Protein AF-A0AB37QMT3-F1 (afdb_monomer)

Secondary structure (DSSP, 8-state):
--SHHHHHHHHHHHHHHHHHHHHHHHHHHHHHSHHHHHHHHHHHHHHHHHHHHTSS---------------------SHHHHHHHHHHHHHHHHHHHHHHHHHHHHHHHHHHHHH-EEEEEEEE-S-------HHHHS-TTS-SEEEEEEEE-HHHHSSSS--HHHHHHHHTTHHHHHHHHHHSS-GGGEEEEEEEES-HHHHHHHHHHH-SSS-EEEEEEETTTTEEEE-BSPP-----EEESGGGPPTT--EEEEEESSSPPPHHHHHHHSTT--EEEEE-SS--TT---BHHHHHHHHHHHHHHHHHHHHTT--EEEEEEE--HHHHHHHHHH--TTTS-EEEEEPPP-----

Nearest PDB structures (foldseek):
  8fm1-assembly6_L  TM=7.474E-01  e=2.447E-10  Pseudomonas syringae
  8fm1-assembly4_H  TM=7.333E-01  e=1.203E-09  Pseudomonas syringae
  8fm1-assembly3_F  TM=7.121E-01  e=1.524E-09  Pseudomonas syringae
  8fm1-assembly2_C  TM=6.463E-01  e=9.504E-10  Pseudomonas syringae
  8fmh-assembly2_E  TM=6.571E-01  e=7.950E-09  Pseudomonas syringae

Structure (mmCIF, N/CA/C/O backbone):
data_AF-A0AB37QMT3-F1
#
_entry.id   AF-A0AB37QMT3-F1
#
loop_
_atom_site.group_PDB
_atom_site.id
_atom_site.type_symbol
_atom_site.label_atom_id
_atom_site.label_alt_id
_atom_site.label_comp_id
_atom_site.label_asym_id
_atom_site.label_entity_id
_atom_site.label_seq_id
_atom_site.pdbx_PDB_ins_code
_atom_site.Cartn_x
_atom_site.Cartn_y
_atom_site.Cartn_z
_atom_site.occupancy
_atom_site.B_iso_or_equiv
_atom_site.auth_seq_id
_atom_site.auth_comp_id
_atom_site.auth_asym_id
_atom_site.auth_atom_id
_atom_site.pdbx_PDB_model_num
ATOM 1 N N . MET A 1 1 ? 44.342 -55.484 -3.667 1.00 47.78 1 MET A N 1
ATOM 2 C CA . MET A 1 1 ? 43.941 -54.107 -3.283 1.00 47.78 1 MET A CA 1
ATOM 3 C C . MET A 1 1 ? 44.308 -53.122 -4.404 1.00 47.78 1 MET A C 1
ATOM 5 O O . MET A 1 1 ? 45.325 -52.464 -4.307 1.00 47.78 1 MET A O 1
ATOM 9 N N . LEU A 1 2 ? 43.551 -53.046 -5.511 1.00 51.34 2 LEU A N 1
ATOM 10 C CA . LEU A 1 2 ? 43.800 -52.056 -6.589 1.00 51.34 2 LEU A CA 1
ATOM 11 C C . LEU A 1 2 ? 42.619 -51.691 -7.540 1.00 51.34 2 LEU A C 1
ATOM 13 O O . LEU A 1 2 ? 42.836 -50.811 -8.371 1.00 51.34 2 LEU A O 1
ATOM 17 N N . PRO A 1 3 ? 41.367 -52.210 -7.450 1.00 52.22 3 PRO A N 1
ATOM 18 C CA . PRO A 1 3 ? 40.334 -51.826 -8.429 1.00 52.22 3 PRO A CA 1
ATOM 19 C C . PRO A 1 3 ? 39.523 -50.569 -8.041 1.00 52.22 3 PRO A C 1
ATOM 21 O O . PRO A 1 3 ? 39.032 -49.852 -8.911 1.00 52.22 3 PRO A O 1
ATOM 24 N N . LEU A 1 4 ? 39.435 -50.225 -6.750 1.00 51.31 4 LEU A N 1
ATOM 25 C CA . LEU A 1 4 ? 38.567 -49.139 -6.251 1.00 51.31 4 LEU A CA 1
ATOM 26 C C . LEU A 1 4 ? 39.039 -47.721 -6.634 1.00 51.31 4 LEU A C 1
ATOM 28 O O . LEU A 1 4 ? 38.228 -46.804 -6.775 1.00 51.31 4 LEU A O 1
ATOM 32 N N . LYS A 1 5 ? 40.345 -47.520 -6.861 1.00 50.19 5 LYS A N 1
ATOM 33 C CA . LYS A 1 5 ? 40.913 -46.194 -7.183 1.00 50.19 5 LYS A CA 1
ATOM 34 C C . LYS A 1 5 ? 40.604 -45.749 -8.623 1.00 50.19 5 LYS A C 1
ATOM 36 O O . LYS A 1 5 ? 40.497 -44.551 -8.883 1.00 50.19 5 LYS A O 1
ATOM 41 N N . ARG A 1 6 ? 40.423 -46.698 -9.551 1.00 52.88 6 ARG A N 1
ATOM 42 C CA . ARG A 1 6 ? 40.175 -46.427 -10.981 1.00 52.88 6 ARG A CA 1
ATOM 43 C C . ARG A 1 6 ? 38.708 -46.066 -11.245 1.00 52.88 6 ARG A C 1
ATOM 45 O O . ARG A 1 6 ? 38.436 -45.113 -11.971 1.00 52.88 6 ARG A O 1
ATOM 52 N N . GLN A 1 7 ? 37.778 -46.736 -10.561 1.00 54.62 7 GLN A N 1
ATOM 53 C CA . GLN A 1 7 ? 36.340 -46.448 -10.647 1.00 54.62 7 GLN A CA 1
ATOM 54 C C . GLN A 1 7 ? 35.994 -45.048 -10.110 1.00 54.62 7 GLN A C 1
ATOM 56 O O . GLN A 1 7 ? 35.249 -44.306 -10.752 1.00 54.62 7 GLN A O 1
ATOM 61 N N . ARG A 1 8 ? 36.610 -44.629 -8.994 1.00 54.06 8 ARG A N 1
ATOM 62 C CA . ARG A 1 8 ? 36.386 -43.300 -8.396 1.00 54.06 8 ARG A CA 1
ATOM 63 C C . ARG A 1 8 ? 36.878 -42.152 -9.290 1.00 54.06 8 ARG A C 1
ATOM 65 O O . ARG A 1 8 ? 36.202 -41.134 -9.381 1.00 54.06 8 ARG A O 1
ATOM 72 N N . ARG A 1 9 ? 37.998 -42.330 -10.008 1.00 55.78 9 ARG A N 1
ATOM 73 C CA . ARG A 1 9 ? 38.503 -41.340 -10.984 1.00 55.78 9 ARG A CA 1
ATOM 74 C C . ARG A 1 9 ? 37.580 -41.174 -12.197 1.00 55.78 9 ARG A C 1
ATOM 76 O O . ARG A 1 9 ? 37.380 -40.048 -12.637 1.00 55.78 9 ARG A O 1
ATOM 83 N N . SER A 1 10 ? 36.984 -42.259 -12.699 1.00 57.72 10 SER A N 1
ATOM 84 C CA . SER A 1 10 ? 36.068 -42.191 -13.852 1.00 57.72 10 SER A CA 1
ATOM 85 C C . SER A 1 10 ? 34.784 -41.401 -13.555 1.00 57.72 10 SER A C 1
ATOM 87 O O . SER A 1 10 ? 34.357 -40.593 -14.375 1.00 57.72 10 SER A O 1
ATOM 89 N N . ARG A 1 11 ? 34.227 -41.548 -12.342 1.00 61.88 11 ARG A N 1
ATOM 90 C CA . ARG A 1 11 ? 33.043 -40.799 -11.889 1.00 61.88 11 ARG A CA 1
ATOM 91 C C . ARG A 1 11 ? 33.320 -39.304 -11.747 1.00 61.88 11 ARG A C 1
ATOM 93 O O . ARG A 1 11 ? 32.528 -38.493 -12.212 1.00 61.88 11 ARG A O 1
ATOM 100 N N . VAL A 1 12 ? 34.462 -38.942 -11.159 1.00 67.56 12 VAL A N 1
ATOM 101 C CA . VAL A 1 12 ? 34.865 -37.534 -11.004 1.00 67.56 12 VAL A CA 1
ATOM 102 C C . VAL A 1 12 ? 35.044 -36.866 -12.370 1.00 67.56 12 VAL A C 1
ATOM 104 O O . VAL A 1 12 ? 34.550 -35.765 -12.577 1.00 67.56 12 VAL A O 1
ATOM 107 N N . MET A 1 13 ? 35.659 -37.557 -13.334 1.00 59.31 13 MET A N 1
ATOM 108 C CA . MET A 1 13 ? 35.830 -37.027 -14.689 1.00 59.31 13 MET A CA 1
ATOM 109 C C . MET A 1 13 ? 34.491 -36.840 -15.424 1.00 59.31 13 MET A C 1
ATOM 111 O O . MET A 1 13 ? 34.312 -35.839 -16.111 1.00 59.31 13 MET A O 1
ATOM 115 N N . SER A 1 14 ? 33.522 -37.746 -15.233 1.00 68.94 14 SER A N 1
ATOM 116 C CA . SER A 1 14 ? 32.182 -37.597 -15.823 1.00 68.94 14 SER A CA 1
ATOM 117 C C . SER A 1 14 ? 31.374 -36.440 -15.229 1.00 68.94 14 SER A C 1
ATOM 119 O O . SER A 1 14 ? 30.628 -35.787 -15.952 1.00 68.94 14 SER A O 1
ATOM 121 N N . GLU A 1 15 ? 31.537 -36.151 -13.935 1.00 69.94 15 GLU A N 1
ATOM 122 C CA . GLU A 1 15 ? 30.848 -35.034 -13.276 1.00 69.94 15 GLU A CA 1
ATOM 123 C C . GLU A 1 15 ? 31.457 -33.682 -13.671 1.00 69.94 15 GLU A C 1
ATOM 125 O O . GLU A 1 15 ? 30.724 -32.736 -13.952 1.00 69.94 15 GLU A O 1
ATOM 130 N N . ILE A 1 16 ? 32.785 -33.611 -13.823 1.00 71.00 16 ILE A N 1
ATOM 131 C CA . ILE A 1 16 ? 33.469 -32.423 -14.359 1.00 71.00 16 ILE A CA 1
ATOM 132 C C . ILE A 1 16 ? 33.016 -32.139 -15.797 1.00 71.00 16 ILE A C 1
ATOM 134 O O . ILE A 1 16 ? 32.759 -30.989 -16.145 1.00 71.00 16 ILE A O 1
ATOM 138 N N . LEU A 1 17 ? 32.861 -33.176 -16.626 1.00 67.50 17 LEU A N 1
ATOM 139 C CA . LEU A 1 17 ? 32.424 -33.020 -18.013 1.00 67.50 17 LEU A CA 1
ATOM 140 C C . LEU A 1 17 ? 30.964 -32.545 -18.114 1.00 67.50 17 LEU A C 1
ATOM 142 O O . LEU A 1 17 ? 30.660 -31.674 -18.926 1.00 67.50 17 LEU A O 1
ATOM 146 N N . LYS A 1 18 ? 30.061 -33.066 -17.270 1.00 67.00 18 LYS A N 1
ATOM 147 C CA . LYS A 1 18 ? 28.667 -32.589 -17.185 1.00 67.00 18 LYS A CA 1
ATOM 148 C C . LYS A 1 18 ? 28.588 -31.144 -16.702 1.00 67.00 18 LYS A C 1
ATOM 150 O O . LYS A 1 18 ? 27.812 -30.366 -17.245 1.00 67.00 18 LYS A O 1
ATOM 155 N N . TRP A 1 19 ? 29.404 -30.778 -15.716 1.00 76.81 19 TRP A N 1
ATOM 156 C CA . TRP A 1 19 ? 29.482 -29.408 -15.216 1.00 76.81 19 TRP A CA 1
ATOM 157 C C . TRP A 1 19 ? 30.014 -28.442 -16.286 1.00 76.81 19 TRP A C 1
ATOM 159 O O . TRP A 1 19 ? 29.423 -27.386 -16.507 1.00 76.81 19 TRP A O 1
ATOM 169 N N . ALA A 1 20 ? 31.056 -28.838 -17.025 1.00 63.38 20 ALA A N 1
ATOM 170 C CA . ALA A 1 20 ? 31.599 -28.069 -18.145 1.00 63.38 20 ALA A CA 1
ATOM 171 C C . ALA A 1 20 ? 30.592 -27.924 -19.301 1.00 63.38 20 ALA A C 1
ATOM 173 O O . ALA A 1 20 ? 30.431 -26.831 -19.842 1.00 63.38 20 ALA A O 1
ATOM 174 N N . MET A 1 21 ? 29.857 -28.990 -19.643 1.00 59.47 21 MET A N 1
ATOM 175 C CA . MET A 1 21 ? 28.755 -28.925 -20.612 1.00 59.47 21 MET A CA 1
ATOM 176 C C . MET A 1 21 ? 27.605 -28.032 -20.122 1.00 59.47 21 MET A C 1
ATOM 178 O O . MET A 1 21 ? 27.043 -27.275 -20.912 1.00 59.47 21 MET A O 1
ATOM 182 N N . GLY A 1 22 ? 27.290 -28.055 -18.823 1.00 60.62 22 GLY A N 1
ATOM 183 C CA . GLY A 1 22 ? 26.312 -27.162 -18.199 1.00 60.62 22 GLY A CA 1
ATOM 184 C C . GLY A 1 22 ? 26.716 -25.692 -18.316 1.00 60.62 22 GLY A C 1
ATOM 185 O O . GLY A 1 22 ? 25.922 -24.870 -18.771 1.00 60.62 22 GLY A O 1
ATOM 186 N N . LEU A 1 23 ? 27.976 -25.370 -18.018 1.00 59.97 23 LEU A N 1
ATOM 187 C CA . LEU A 1 23 ? 28.551 -24.039 -18.231 1.00 59.97 23 LEU A CA 1
ATOM 188 C C . LEU A 1 23 ? 28.524 -23.619 -19.702 1.00 59.97 23 LEU A C 1
ATOM 190 O O . LEU A 1 23 ? 28.124 -22.498 -20.005 1.00 59.97 23 LEU A O 1
ATOM 194 N N . GLY A 1 24 ? 28.872 -24.528 -20.616 1.00 63.31 24 GLY A N 1
ATOM 195 C CA . GLY A 1 24 ? 28.773 -24.298 -22.056 1.00 63.31 24 GLY A CA 1
ATOM 196 C C . GLY A 1 24 ? 27.344 -23.972 -22.493 1.00 63.31 24 GLY A C 1
ATOM 197 O O . GLY A 1 24 ? 27.128 -22.998 -23.205 1.00 63.31 24 GLY A O 1
ATOM 198 N N . SER A 1 25 ? 26.350 -24.716 -22.001 1.00 58.34 25 SER A N 1
ATOM 199 C CA . SER A 1 25 ? 24.934 -24.475 -22.306 1.00 58.34 25 SER A CA 1
ATOM 200 C C . SER A 1 25 ? 24.403 -23.161 -21.721 1.00 58.34 25 SER A C 1
ATOM 202 O O . SER A 1 25 ? 23.585 -22.498 -22.354 1.00 58.34 25 SER A O 1
ATOM 204 N N . LEU A 1 26 ? 24.908 -22.734 -20.559 1.00 56.91 26 LEU A N 1
ATOM 205 C CA . LEU A 1 26 ? 24.585 -21.438 -19.959 1.00 56.91 26 LEU A CA 1
ATOM 206 C C . LEU A 1 26 ? 25.232 -20.282 -20.727 1.00 56.91 26 LEU A C 1
ATOM 208 O O . LEU A 1 26 ? 24.590 -19.252 -20.916 1.00 56.91 26 LEU A O 1
ATOM 212 N N . LEU A 1 27 ? 26.464 -20.457 -21.215 1.00 56.16 27 LEU A N 1
ATOM 213 C CA . LEU A 1 27 ? 27.156 -19.483 -22.062 1.00 56.16 27 LEU A CA 1
ATOM 214 C C . LEU A 1 27 ? 26.486 -19.355 -23.431 1.00 56.16 27 LEU A C 1
ATOM 216 O O . LEU A 1 27 ? 26.223 -18.240 -23.877 1.00 56.16 27 LEU A O 1
ATOM 220 N N . VAL A 1 28 ? 26.131 -20.479 -24.060 1.00 58.44 28 VAL A N 1
ATOM 221 C CA . VAL A 1 28 ? 25.346 -20.501 -25.301 1.00 58.44 28 VAL A CA 1
ATOM 222 C C . VAL A 1 28 ? 23.976 -19.873 -25.059 1.00 58.44 28 VAL A C 1
ATOM 224 O O . VAL A 1 28 ? 23.572 -18.988 -25.801 1.00 58.44 28 VAL A O 1
ATOM 227 N N . GLY A 1 29 ? 23.287 -20.234 -23.976 1.00 56.97 29 GLY A N 1
ATOM 228 C CA . GLY A 1 29 ? 22.009 -19.630 -23.599 1.00 56.97 29 GLY A CA 1
ATOM 229 C C . GLY A 1 29 ? 22.108 -18.123 -23.332 1.00 56.97 29 GLY A C 1
ATOM 230 O O . GLY A 1 29 ? 21.196 -17.373 -23.674 1.00 56.97 29 GLY A O 1
ATOM 231 N N . TYR A 1 30 ? 23.223 -17.653 -22.772 1.00 55.41 30 TYR A N 1
ATOM 232 C CA . TYR A 1 30 ? 23.507 -16.233 -22.563 1.00 55.41 30 TYR A CA 1
ATOM 233 C C . TYR A 1 30 ? 23.771 -15.488 -23.881 1.00 55.41 30 TYR A C 1
ATOM 235 O O . TYR A 1 30 ? 23.268 -14.377 -24.064 1.00 55.41 30 TYR A O 1
ATOM 243 N N . TRP A 1 31 ? 24.501 -16.105 -24.812 1.00 51.12 31 TRP A N 1
ATOM 244 C CA . TRP A 1 31 ? 24.748 -15.574 -26.158 1.00 51.12 31 TRP A CA 1
ATOM 245 C C . TRP A 1 31 ? 23.490 -15.582 -27.041 1.00 51.12 31 TRP A C 1
ATOM 247 O O . TRP A 1 31 ? 23.284 -14.662 -27.827 1.00 51.12 31 TRP A O 1
ATOM 257 N N . VAL A 1 32 ? 22.609 -16.570 -26.865 1.00 49.47 32 VAL A N 1
ATOM 258 C CA . VAL A 1 32 ? 21.376 -16.764 -27.653 1.00 49.47 32 VAL A CA 1
ATOM 259 C C . VAL A 1 32 ? 20.163 -16.021 -27.059 1.00 49.47 32 VAL A C 1
ATOM 261 O O . VAL A 1 32 ? 19.101 -15.959 -27.680 1.00 49.47 32 VAL A O 1
ATOM 264 N N . ARG A 1 33 ? 20.280 -15.382 -25.882 1.00 55.56 33 ARG A N 1
ATOM 265 C CA . ARG A 1 33 ? 19.220 -14.494 -25.357 1.00 55.56 33 ARG A CA 1
ATOM 266 C C . ARG A 1 33 ? 18.881 -13.409 -26.385 1.00 55.56 33 ARG A C 1
ATOM 268 O O . ARG A 1 33 ? 19.784 -12.819 -26.967 1.00 55.56 33 ARG A O 1
ATOM 275 N N . LYS A 1 34 ? 17.586 -13.079 -26.531 1.00 55.44 34 LYS A N 1
ATOM 276 C CA . LYS A 1 34 ? 17.057 -12.100 -27.511 1.00 55.44 34 LYS A CA 1
ATOM 277 C C . LYS A 1 34 ? 17.909 -10.826 -27.653 1.00 55.44 34 LYS A C 1
ATOM 279 O O . LYS A 1 34 ? 18.157 -10.399 -28.767 1.00 55.44 34 LYS A O 1
ATOM 284 N N . ARG A 1 35 ? 18.419 -10.273 -26.543 1.00 56.81 35 ARG A N 1
ATOM 285 C CA . ARG A 1 35 ? 19.251 -9.050 -26.525 1.00 56.81 35 ARG A CA 1
ATOM 286 C C . ARG A 1 35 ? 20.671 -9.204 -27.077 1.00 56.81 35 ARG A C 1
ATOM 288 O O . ARG A 1 35 ? 21.271 -8.204 -27.449 1.00 56.81 35 ARG A O 1
ATOM 295 N N . ASN A 1 36 ? 21.203 -10.421 -27.111 1.00 66.88 36 ASN A N 1
ATOM 296 C CA . ASN A 1 36 ? 22.580 -10.704 -27.506 1.00 66.88 36 ASN A CA 1
ATOM 297 C C . ASN A 1 36 ? 22.667 -11.421 -28.857 1.00 66.88 36 ASN A C 1
ATOM 299 O O . ASN A 1 36 ? 23.752 -11.487 -29.415 1.00 66.88 36 ASN A O 1
ATOM 303 N N . LEU A 1 37 ? 21.549 -11.898 -29.417 1.00 73.69 37 LEU A N 1
ATOM 304 C CA . LEU A 1 37 ? 21.533 -12.641 -30.679 1.00 73.69 37 LEU A CA 1
ATOM 305 C C . LEU A 1 37 ? 22.057 -11.808 -31.860 1.00 73.69 37 LEU A C 1
ATOM 307 O O . LEU A 1 37 ? 22.871 -12.295 -32.638 1.00 73.69 37 LEU A O 1
ATOM 311 N N . GLY A 1 38 ? 21.634 -10.545 -31.982 1.00 78.81 38 GLY A N 1
ATOM 312 C CA . GLY A 1 38 ? 22.127 -9.657 -33.041 1.00 78.81 38 GLY A CA 1
ATOM 313 C C . GLY A 1 38 ? 23.629 -9.380 -32.915 1.00 78.81 38 GLY A C 1
ATOM 314 O O . GLY A 1 38 ? 24.366 -9.515 -33.889 1.00 78.81 38 GLY A O 1
ATOM 315 N N . LEU A 1 39 ? 24.102 -9.101 -31.694 1.00 79.94 39 LEU A N 1
ATOM 316 C CA . LEU A 1 39 ? 25.529 -8.922 -31.397 1.00 79.94 39 LEU A CA 1
ATOM 317 C C . LEU A 1 39 ? 26.332 -10.205 -31.631 1.00 79.94 39 LEU A C 1
ATOM 319 O O . LEU A 1 39 ? 27.452 -10.139 -32.126 1.00 79.94 39 LEU A O 1
ATOM 323 N N . ALA A 1 40 ? 25.753 -11.364 -31.322 1.00 75.88 40 ALA A N 1
ATOM 324 C CA . ALA A 1 40 ? 26.362 -12.662 -31.548 1.00 75.88 40 ALA A CA 1
ATOM 325 C C . ALA A 1 40 ? 26.574 -12.924 -33.040 1.00 75.88 40 ALA A C 1
ATOM 327 O O . ALA A 1 40 ? 27.683 -13.246 -33.457 1.00 75.88 40 ALA A O 1
ATOM 328 N N . ILE A 1 41 ? 25.531 -12.705 -33.847 1.00 79.81 41 ILE A N 1
ATOM 329 C CA . ILE A 1 41 ? 25.595 -12.828 -35.305 1.00 79.81 41 ILE A CA 1
ATOM 330 C C . ILE A 1 41 ? 26.641 -11.862 -35.871 1.00 79.81 41 ILE A C 1
ATOM 332 O O . ILE A 1 41 ? 27.461 -12.277 -36.689 1.00 79.81 41 ILE A O 1
ATOM 336 N N . MET A 1 42 ? 26.663 -10.603 -35.416 1.00 80.81 42 MET A N 1
ATOM 337 C CA . MET A 1 42 ? 27.673 -9.626 -35.840 1.00 80.81 42 MET A CA 1
ATOM 338 C C . MET A 1 42 ? 29.090 -10.063 -35.468 1.00 80.81 42 MET A C 1
ATOM 340 O O . MET A 1 42 ? 29.974 -9.997 -36.312 1.00 80.81 42 MET A O 1
ATOM 344 N N . ALA A 1 43 ? 29.312 -10.534 -34.239 1.00 78.25 43 ALA A N 1
ATOM 345 C CA . ALA A 1 43 ? 30.625 -10.965 -33.767 1.00 78.25 43 ALA A CA 1
ATOM 346 C C . ALA A 1 43 ? 31.135 -12.194 -34.534 1.00 78.25 43 ALA A C 1
ATOM 348 O O . ALA A 1 43 ? 32.284 -12.208 -34.972 1.00 78.25 43 ALA A O 1
ATOM 349 N N . THR A 1 44 ? 30.282 -13.197 -34.766 1.00 76.00 44 THR A N 1
ATOM 350 C CA . THR A 1 44 ? 30.631 -14.371 -35.581 1.00 76.00 44 THR A CA 1
ATOM 351 C C . THR A 1 44 ? 30.921 -13.973 -37.026 1.00 76.00 44 THR A C 1
ATOM 353 O O . THR A 1 44 ? 31.907 -14.419 -37.603 1.00 76.00 44 THR A O 1
ATOM 356 N N . SER A 1 45 ? 30.109 -13.083 -37.593 1.00 78.19 45 SER A N 1
ATOM 357 C CA . SER A 1 45 ? 30.278 -12.591 -38.962 1.00 78.19 45 SER A CA 1
ATOM 358 C C . SER A 1 45 ? 31.554 -11.765 -39.134 1.00 78.19 45 SER A C 1
ATOM 360 O O . SER A 1 45 ? 32.286 -11.953 -40.102 1.00 78.19 45 SER A O 1
ATOM 362 N N . ALA A 1 46 ? 31.868 -10.905 -38.163 1.00 78.12 46 ALA A N 1
ATOM 363 C CA . ALA A 1 46 ? 33.120 -10.160 -38.112 1.00 78.12 46 ALA A CA 1
ATOM 364 C C . ALA A 1 46 ? 34.324 -11.099 -37.958 1.00 78.12 46 ALA A C 1
ATOM 366 O O . ALA A 1 46 ? 35.339 -10.884 -38.611 1.00 78.12 46 ALA A O 1
ATOM 367 N N . GLY A 1 47 ? 34.197 -12.167 -37.163 1.00 72.50 47 GLY A N 1
ATOM 368 C CA . GLY A 1 47 ? 35.212 -13.213 -37.040 1.00 72.50 47 GLY A CA 1
ATOM 369 C C . GLY A 1 47 ? 35.473 -13.944 -38.359 1.00 72.50 47 GLY A C 1
ATOM 370 O O . GLY A 1 47 ? 36.629 -14.126 -38.729 1.00 72.50 47 GLY A O 1
ATOM 371 N N . ILE A 1 48 ? 34.420 -14.293 -39.109 1.00 74.06 48 ILE A N 1
ATOM 372 C CA . ILE A 1 48 ? 34.544 -14.897 -40.447 1.00 74.06 48 ILE A CA 1
ATOM 373 C C . ILE A 1 48 ? 35.278 -13.938 -41.390 1.00 74.06 48 ILE A C 1
ATOM 375 O O . ILE A 1 48 ? 36.263 -14.334 -42.006 1.00 74.06 48 ILE A O 1
ATOM 379 N N . ILE A 1 49 ? 34.863 -12.670 -41.456 1.00 75.94 49 ILE A N 1
ATOM 380 C CA . ILE A 1 49 ? 35.513 -11.661 -42.307 1.00 75.94 49 ILE A CA 1
ATOM 381 C C . ILE A 1 49 ? 36.989 -11.485 -41.915 1.00 75.94 49 ILE A C 1
ATOM 383 O O . ILE A 1 49 ? 37.860 -11.536 -42.778 1.00 75.94 49 ILE A O 1
ATOM 387 N N . ALA A 1 50 ? 37.285 -11.337 -40.620 1.00 69.81 50 ALA A N 1
ATOM 388 C CA . ALA A 1 50 ? 38.645 -11.159 -40.118 1.00 69.81 50 ALA A CA 1
ATOM 389 C C . ALA A 1 50 ? 39.538 -12.375 -40.402 1.00 69.81 50 ALA A C 1
ATOM 391 O O . ALA A 1 50 ? 40.689 -12.199 -40.790 1.00 69.81 50 ALA A O 1
ATOM 392 N N . SER A 1 51 ? 39.007 -13.597 -40.270 1.00 65.12 51 SER A N 1
ATOM 393 C CA . SER A 1 51 ? 39.753 -14.830 -40.555 1.00 65.12 51 SER A CA 1
ATOM 394 C C . SER A 1 51 ? 40.162 -14.953 -42.024 1.00 65.12 51 SER A C 1
ATOM 396 O O . SER A 1 51 ? 41.251 -15.440 -42.308 1.00 65.12 51 SER A O 1
ATOM 398 N N . GLN A 1 52 ? 39.337 -14.449 -42.948 1.00 66.25 52 GLN A N 1
ATOM 399 C CA . GLN A 1 52 ? 39.652 -14.451 -44.378 1.00 66.25 52 GLN A CA 1
ATOM 400 C C . GLN A 1 52 ? 40.626 -13.329 -44.760 1.00 66.25 52 GLN A C 1
ATOM 402 O O . GLN A 1 52 ? 41.445 -13.502 -45.660 1.00 66.25 52 GLN A O 1
ATOM 407 N N . SER A 1 53 ? 40.589 -12.199 -44.048 1.00 59.78 53 SER A N 1
ATOM 408 C CA . SER A 1 53 ? 41.564 -11.110 -44.199 1.00 59.78 53 SER A CA 1
ATOM 409 C C . SER A 1 53 ? 42.933 -11.432 -43.584 1.00 59.78 53 SER A C 1
ATOM 411 O O . SER A 1 53 ? 43.923 -10.803 -43.943 1.00 59.78 53 SER A O 1
ATOM 413 N N . ALA A 1 54 ? 43.000 -12.411 -42.677 1.00 55.66 54 ALA A N 1
ATOM 414 C CA . ALA A 1 54 ? 44.217 -12.856 -41.997 1.00 55.66 54 ALA A CA 1
ATOM 415 C C . ALA A 1 54 ? 45.010 -13.931 -42.771 1.00 55.66 54 ALA A C 1
ATOM 417 O O . ALA A 1 54 ? 45.932 -14.522 -42.214 1.00 55.66 54 ALA A O 1
ATOM 418 N N . GLY A 1 55 ? 44.689 -14.179 -44.049 1.00 46.41 55 GLY A N 1
ATOM 419 C CA . GLY A 1 55 ? 45.310 -15.198 -44.913 1.00 46.41 55 GLY A CA 1
ATOM 420 C C . GLY A 1 55 ? 46.809 -15.035 -45.217 1.00 46.41 55 GLY A C 1
ATOM 421 O O . GLY A 1 55 ? 47.298 -15.668 -46.143 1.00 46.41 55 GLY A O 1
ATOM 422 N N . ASN A 1 56 ? 47.525 -14.199 -44.466 1.00 45.62 56 ASN A N 1
ATOM 423 C CA . ASN A 1 56 ? 48.977 -14.208 -44.306 1.00 45.62 56 ASN A CA 1
ATOM 424 C C . ASN A 1 56 ? 49.337 -13.298 -43.121 1.00 45.62 56 ASN A C 1
ATOM 426 O O . ASN A 1 56 ? 49.442 -12.104 -43.346 1.00 45.62 56 ASN A O 1
ATOM 430 N N . PHE A 1 57 ? 49.532 -13.810 -41.898 1.00 40.47 57 PHE A N 1
ATOM 431 C CA . PHE A 1 57 ? 50.435 -13.191 -40.907 1.00 40.47 57 PHE A CA 1
ATOM 432 C C . PHE A 1 57 ? 50.848 -14.194 -39.816 1.00 40.47 57 PHE A C 1
ATOM 434 O O . PHE A 1 57 ? 49.997 -14.788 -39.152 1.00 40.47 57 PHE A O 1
ATOM 441 N N . ASP A 1 58 ? 52.166 -14.328 -39.617 1.00 32.88 58 ASP A N 1
ATOM 442 C CA . ASP A 1 58 ? 52.747 -14.686 -38.322 1.00 32.88 58 ASP A CA 1
ATOM 443 C C . ASP A 1 58 ? 52.229 -13.686 -37.281 1.00 32.88 58 ASP A C 1
ATOM 445 O O . ASP A 1 58 ? 52.219 -12.472 -37.499 1.00 32.88 58 ASP A O 1
ATOM 449 N N . VAL A 1 59 ? 51.724 -14.212 -36.171 1.00 30.08 59 VAL A N 1
ATOM 450 C CA . VAL A 1 59 ? 51.058 -13.434 -35.130 1.00 30.08 59 VAL A CA 1
ATOM 451 C C . VAL A 1 59 ? 52.096 -12.644 -34.341 1.00 30.08 59 VAL A C 1
ATOM 453 O O . VAL A 1 59 ? 52.847 -13.229 -33.566 1.00 30.08 59 VAL A O 1
ATOM 456 N N . GLU A 1 60 ? 52.045 -11.316 -34.419 1.00 26.58 60 GLU A N 1
ATOM 457 C CA . GLU A 1 60 ? 52.512 -10.475 -33.319 1.00 26.58 60 GLU A CA 1
ATOM 458 C C . GLU A 1 60 ? 51.415 -9.480 -32.941 1.00 26.58 60 GLU A C 1
ATOM 460 O O . GLU A 1 60 ? 50.976 -8.627 -33.712 1.00 26.58 60 GLU A O 1
ATOM 465 N N . ALA A 1 61 ? 50.873 -9.696 -31.747 1.00 38.31 61 ALA A N 1
ATOM 466 C CA . ALA A 1 61 ? 49.749 -8.960 -31.214 1.00 38.31 61 ALA A CA 1
ATOM 467 C C . ALA A 1 61 ? 50.177 -7.538 -30.857 1.00 38.31 61 ALA A C 1
ATOM 469 O O . ALA A 1 61 ? 50.901 -7.373 -29.880 1.00 38.31 61 ALA A O 1
ATOM 470 N N . GLN A 1 62 ? 49.661 -6.518 -31.552 1.00 30.77 62 GLN A N 1
ATOM 471 C CA . GLN A 1 62 ? 49.510 -5.196 -30.946 1.00 30.77 62 GLN A CA 1
ATOM 472 C C . GLN A 1 62 ? 48.590 -4.237 -31.725 1.00 30.77 62 GLN A C 1
ATOM 474 O O . GLN A 1 62 ? 48.704 -4.050 -32.928 1.00 30.77 62 GLN A O 1
ATOM 479 N N . HIS A 1 63 ? 47.735 -3.579 -30.939 1.00 33.16 63 HIS A N 1
ATOM 480 C CA . HIS A 1 63 ? 46.974 -2.353 -31.193 1.00 33.16 63 HIS A CA 1
ATOM 481 C C . HIS A 1 63 ? 45.551 -2.415 -31.784 1.00 33.16 63 HIS A C 1
ATOM 483 O O . HIS A 1 63 ? 45.276 -2.622 -32.959 1.00 33.16 63 HIS A O 1
ATOM 489 N N . VAL A 1 64 ? 44.643 -2.126 -30.852 1.00 36.75 64 VAL A N 1
ATOM 490 C CA . VAL A 1 64 ? 43.224 -1.797 -30.948 1.00 36.75 64 VAL A CA 1
ATOM 491 C C . VAL A 1 64 ? 43.096 -0.281 -31.221 1.00 36.75 64 VAL A C 1
ATOM 493 O O . VAL A 1 64 ? 43.813 0.497 -30.598 1.00 36.75 64 VAL A O 1
ATOM 496 N N . PHE A 1 65 ? 42.150 0.106 -32.096 1.00 35.47 65 PHE A N 1
ATOM 497 C CA . PHE A 1 65 ? 41.708 1.471 -32.487 1.00 35.47 65 PHE A CA 1
ATOM 498 C C . PHE A 1 65 ? 42.539 2.278 -33.510 1.00 35.47 65 PHE A C 1
ATOM 500 O O . PHE A 1 65 ? 43.270 3.191 -33.138 1.00 35.47 65 PHE A O 1
ATOM 507 N N . GLY A 1 66 ? 42.260 2.105 -34.810 1.00 34.50 66 GLY A N 1
ATOM 508 C CA . GLY A 1 66 ? 42.540 3.170 -35.786 1.00 34.50 66 GLY A CA 1
ATOM 509 C C . GLY A 1 66 ? 42.454 2.766 -37.259 1.00 34.50 66 GLY A C 1
ATOM 510 O O . GLY A 1 66 ? 43.377 2.149 -37.759 1.00 34.50 66 GLY A O 1
ATOM 511 N N . LEU A 1 67 ? 41.356 3.168 -37.920 1.00 35.84 67 LEU A N 1
ATOM 512 C CA . LEU A 1 67 ? 41.161 3.356 -39.375 1.00 35.84 67 LEU A CA 1
ATOM 513 C C . LEU A 1 67 ? 41.649 2.245 -40.333 1.00 35.84 67 LEU A C 1
ATOM 515 O O . LEU A 1 67 ? 42.807 2.188 -40.727 1.00 35.84 67 LEU A O 1
ATOM 519 N N . VAL A 1 68 ? 40.699 1.429 -40.805 1.00 39.31 68 VAL A N 1
ATOM 520 C CA . VAL A 1 68 ? 40.903 0.471 -41.903 1.00 39.31 68 VAL A CA 1
ATOM 521 C C . VAL A 1 68 ? 40.798 1.206 -43.244 1.00 39.31 68 VAL A C 1
ATOM 523 O O . VAL A 1 68 ? 39.702 1.596 -43.649 1.00 39.31 68 VAL A O 1
ATOM 526 N N . GLU A 1 69 ? 41.923 1.376 -43.942 1.00 35.06 69 GLU A N 1
ATOM 527 C CA . GLU A 1 69 ? 41.922 1.670 -45.377 1.00 35.06 69 GLU A CA 1
ATOM 528 C C . GLU A 1 69 ? 41.475 0.429 -46.153 1.00 35.06 69 GLU A C 1
ATOM 530 O O . GLU A 1 69 ? 41.979 -0.682 -45.973 1.00 35.06 69 GLU A O 1
ATOM 535 N N . VAL A 1 70 ? 40.470 0.630 -46.999 1.00 45.28 70 VAL A N 1
ATOM 536 C CA . VAL A 1 70 ? 39.802 -0.420 -47.758 1.00 45.28 70 VAL A CA 1
ATOM 537 C C . VAL A 1 70 ? 40.411 -0.515 -49.162 1.00 45.28 70 VAL A C 1
ATOM 539 O O . VAL A 1 70 ? 40.606 0.497 -49.829 1.00 45.28 70 VAL A O 1
ATOM 542 N N . PHE A 1 71 ? 40.581 -1.761 -49.614 1.00 38.16 71 PHE A N 1
ATOM 543 C CA . PHE A 1 71 ? 40.786 -2.246 -50.988 1.00 38.16 71 PHE A CA 1
ATOM 544 C C . PHE A 1 71 ? 42.219 -2.318 -51.543 1.00 38.16 71 PHE A C 1
ATOM 546 O O . PHE A 1 71 ? 42.767 -1.343 -52.047 1.00 38.16 71 PHE A O 1
ATOM 553 N N . LYS A 1 72 ? 42.711 -3.561 -51.680 1.00 28.88 72 LYS A N 1
ATOM 554 C CA . LYS A 1 72 ? 43.032 -4.176 -52.986 1.00 28.88 72 LYS A CA 1
ATOM 555 C C . LYS A 1 72 ? 43.202 -5.694 -52.845 1.00 28.88 72 LYS A C 1
ATOM 557 O O . LYS A 1 72 ? 44.004 -6.163 -52.049 1.00 28.88 72 LYS A O 1
ATOM 562 N N . PHE A 1 73 ? 42.437 -6.443 -53.637 1.00 34.16 73 PHE A N 1
ATOM 563 C CA . PHE A 1 73 ? 42.512 -7.901 -53.744 1.00 34.16 73 PHE A CA 1
ATOM 564 C C . PHE A 1 73 ? 43.392 -8.287 -54.938 1.00 34.16 73 PHE A C 1
ATOM 566 O O . PHE A 1 73 ? 43.161 -7.800 -56.046 1.00 34.16 73 PHE A O 1
ATOM 573 N N . SER A 1 74 ? 44.356 -9.188 -54.736 1.00 32.62 74 SER A N 1
ATOM 574 C CA . SER A 1 74 ? 45.033 -9.918 -55.812 1.00 32.62 74 SER A CA 1
ATOM 575 C C . SER A 1 74 ? 44.711 -11.409 -55.700 1.00 32.62 74 SER A C 1
ATOM 577 O O . SER A 1 74 ? 45.129 -12.103 -54.778 1.00 32.62 74 SER A O 1
ATOM 579 N N . THR A 1 75 ? 43.927 -11.903 -56.653 1.00 46.12 75 THR A N 1
ATOM 580 C CA . THR A 1 75 ? 43.561 -13.315 -56.804 1.00 46.12 75 THR A CA 1
ATOM 581 C C . THR A 1 75 ? 44.534 -14.024 -57.738 1.00 46.12 75 THR A C 1
ATOM 583 O O . THR A 1 75 ? 44.512 -13.780 -58.943 1.00 46.12 75 THR A O 1
ATOM 586 N N . SER A 1 76 ? 45.318 -14.967 -57.211 1.00 41.03 76 SER A N 1
ATOM 587 C CA . SER A 1 76 ? 45.968 -16.017 -58.003 1.00 41.03 76 SER A CA 1
ATOM 588 C C . SER A 1 76 ? 45.258 -17.365 -57.785 1.00 41.03 76 SER A C 1
ATOM 590 O O . SER A 1 76 ? 45.669 -18.161 -56.953 1.00 41.03 76 SER A O 1
ATOM 592 N N . GLY A 1 77 ? 44.154 -17.556 -58.521 1.00 46.06 77 GLY A N 1
ATOM 593 C CA . GLY A 1 77 ? 43.605 -18.821 -59.055 1.00 46.06 77 GLY A CA 1
ATOM 594 C C . GLY A 1 77 ? 43.342 -20.044 -58.153 1.00 46.06 77 GLY A C 1
ATOM 595 O O . GLY A 1 77 ? 44.268 -20.768 -57.813 1.00 46.06 77 GLY A O 1
ATOM 596 N N . GLY A 1 78 ? 42.057 -20.386 -57.948 1.00 55.16 78 GLY A N 1
ATOM 597 C CA . GLY A 1 78 ? 41.588 -21.714 -57.503 1.00 55.16 78 GLY A CA 1
ATOM 598 C C . GLY A 1 78 ? 40.144 -21.734 -56.962 1.00 55.16 78 GLY A C 1
ATOM 599 O O . GLY A 1 78 ? 39.585 -20.675 -56.673 1.00 55.16 78 GLY A O 1
ATOM 600 N N . LEU A 1 79 ? 39.553 -22.933 -56.787 1.00 52.66 79 LEU A N 1
ATOM 601 C CA . LEU A 1 79 ? 38.280 -23.178 -56.061 1.00 52.66 79 LEU A CA 1
ATOM 602 C C . LEU A 1 79 ? 38.269 -22.502 -54.673 1.00 52.66 79 LEU A C 1
ATOM 604 O O . LEU A 1 79 ? 37.230 -22.018 -54.224 1.00 52.66 79 LEU A O 1
ATOM 608 N N . ASP A 1 80 ? 39.445 -22.381 -54.057 1.00 59.78 80 ASP A N 1
ATOM 609 C CA . ASP A 1 80 ? 39.665 -21.735 -52.762 1.00 59.78 80 ASP A CA 1
ATOM 610 C C . ASP A 1 80 ? 39.412 -20.217 -52.785 1.00 59.78 80 ASP A C 1
ATOM 612 O O . ASP A 1 80 ? 38.920 -19.660 -51.805 1.00 59.78 80 ASP A O 1
ATOM 616 N N . ALA A 1 81 ? 39.656 -19.539 -53.914 1.00 60.84 81 ALA A N 1
ATOM 617 C CA . ALA A 1 81 ? 39.385 -18.105 -54.062 1.00 60.84 81 ALA A CA 1
ATOM 618 C C . ALA A 1 81 ? 37.884 -17.806 -54.216 1.00 60.84 81 ALA A C 1
ATOM 620 O O . ALA A 1 81 ? 37.382 -16.804 -53.706 1.00 60.84 81 ALA A O 1
ATOM 621 N N . LEU A 1 82 ? 37.143 -18.686 -54.896 1.00 62.62 82 LEU A N 1
ATOM 622 C CA . LEU A 1 82 ? 35.683 -18.587 -54.965 1.00 62.62 82 LEU A CA 1
ATOM 623 C C . LEU A 1 82 ? 35.058 -18.882 -53.597 1.00 62.62 82 LEU A C 1
ATOM 625 O O . LEU A 1 82 ? 34.171 -18.147 -53.163 1.00 62.62 82 LEU A O 1
ATOM 629 N N . ALA A 1 83 ? 35.556 -19.899 -52.888 1.00 67.62 83 ALA A N 1
ATOM 630 C CA . ALA A 1 83 ? 35.093 -20.239 -51.546 1.00 67.62 83 ALA A CA 1
ATOM 631 C C . ALA A 1 83 ? 35.349 -19.109 -50.530 1.00 67.62 83 ALA A C 1
ATOM 633 O O . ALA A 1 83 ? 34.444 -18.756 -49.770 1.00 67.62 83 ALA A O 1
ATOM 634 N N . SER A 1 84 ? 36.536 -18.491 -50.543 1.00 68.50 84 SER A N 1
ATOM 635 C CA . SER A 1 84 ? 36.857 -17.366 -49.653 1.00 68.50 84 SER A CA 1
ATOM 636 C C . SER A 1 84 ? 35.998 -16.136 -49.951 1.00 68.50 84 SER A C 1
ATOM 638 O O . SER A 1 84 ? 35.447 -15.529 -49.031 1.00 68.50 84 SER A O 1
ATOM 640 N N . THR A 1 85 ? 35.781 -15.826 -51.231 1.00 72.81 85 THR A N 1
ATOM 641 C CA . THR A 1 85 ? 34.917 -14.719 -51.662 1.00 72.81 85 THR A CA 1
ATOM 642 C C . THR A 1 85 ? 33.470 -14.925 -51.199 1.00 72.81 85 THR A C 1
ATOM 644 O O . THR A 1 85 ? 32.862 -14.013 -50.635 1.00 72.81 85 THR A O 1
ATOM 647 N N . VAL A 1 86 ? 32.916 -16.132 -51.365 1.00 78.00 86 VAL A N 1
ATOM 648 C CA . VAL A 1 86 ? 31.559 -16.465 -50.892 1.00 78.00 86 VAL A CA 1
ATOM 649 C C . VAL A 1 86 ? 31.452 -16.320 -49.371 1.00 78.00 86 VAL A C 1
ATOM 651 O O . VAL A 1 86 ? 30.478 -15.753 -48.882 1.00 78.00 86 VAL A O 1
ATOM 654 N N . MET A 1 87 ? 32.460 -16.760 -48.614 1.00 74.12 87 MET A N 1
ATOM 655 C CA . MET A 1 87 ? 32.473 -16.636 -47.151 1.00 74.12 87 MET A CA 1
ATOM 656 C C . MET A 1 87 ? 32.538 -15.181 -46.676 1.00 74.12 87 MET A C 1
ATOM 658 O O . MET A 1 87 ? 31.866 -14.834 -45.705 1.00 74.12 87 MET A O 1
ATOM 662 N N . VAL A 1 88 ? 33.284 -14.313 -47.369 1.00 78.44 88 VAL A N 1
ATOM 663 C CA . VAL A 1 88 ? 33.305 -12.870 -47.076 1.00 78.44 88 VAL A CA 1
ATOM 664 C C . VAL A 1 88 ? 31.934 -12.245 -47.332 1.00 78.44 88 VAL A C 1
ATOM 666 O O . VAL A 1 88 ? 31.451 -11.490 -46.489 1.00 78.44 88 VAL A O 1
ATOM 669 N N . TYR A 1 89 ? 31.260 -12.593 -48.434 1.00 81.19 89 TYR A N 1
ATOM 670 C CA . TYR A 1 89 ? 29.901 -12.107 -48.698 1.00 81.19 89 TYR A CA 1
ATOM 671 C C . TYR A 1 89 ? 28.883 -12.619 -47.673 1.00 81.19 89 TYR A C 1
ATOM 673 O O . TYR A 1 89 ? 28.064 -11.837 -47.191 1.00 81.19 89 TYR A O 1
ATOM 681 N N . LEU A 1 90 ? 28.952 -13.895 -47.285 1.00 81.19 90 LEU A N 1
ATOM 682 C CA . LEU A 1 90 ? 28.101 -14.453 -46.229 1.00 81.19 90 LEU A CA 1
ATOM 683 C C . LEU A 1 90 ? 28.357 -13.776 -44.878 1.00 81.19 90 LEU A C 1
ATOM 685 O O . LEU A 1 90 ? 27.404 -13.450 -44.173 1.00 81.19 90 LEU A O 1
ATOM 689 N N . GLY A 1 91 ? 29.621 -13.501 -44.547 1.00 76.44 91 GLY A N 1
ATOM 690 C CA . GLY A 1 91 ? 29.998 -12.715 -43.376 1.00 76.44 91 GLY A CA 1
ATOM 691 C C . GLY A 1 91 ? 29.445 -11.290 -43.443 1.00 76.44 91 GLY A C 1
ATOM 692 O O . GLY A 1 91 ? 28.843 -10.820 -42.485 1.00 76.44 91 GLY A O 1
ATOM 693 N N . ALA A 1 92 ? 29.562 -10.601 -44.578 1.00 83.75 92 ALA A N 1
ATOM 694 C CA . ALA A 1 92 ? 29.029 -9.248 -44.735 1.00 83.75 92 ALA A CA 1
ATOM 695 C C . ALA A 1 92 ? 27.497 -9.212 -44.582 1.00 83.75 92 ALA A C 1
ATOM 697 O O . ALA A 1 92 ? 26.966 -8.373 -43.853 1.00 83.75 92 ALA A O 1
ATOM 698 N N . ILE A 1 93 ? 26.785 -10.159 -45.201 1.00 88.50 93 ILE A N 1
ATOM 699 C CA . ILE A 1 93 ? 25.327 -10.303 -45.067 1.00 88.50 93 ILE A CA 1
ATOM 700 C C . ILE A 1 93 ? 24.948 -10.616 -43.617 1.00 88.50 93 ILE A C 1
ATOM 702 O O . ILE A 1 93 ? 24.036 -9.991 -43.078 1.00 88.50 93 ILE A O 1
ATOM 706 N N . GLY A 1 94 ? 25.661 -11.540 -42.968 1.00 81.75 94 GLY A N 1
ATOM 707 C CA . GLY A 1 94 ? 25.457 -11.875 -41.561 1.00 81.75 94 GLY A CA 1
ATOM 708 C C . GLY A 1 94 ? 25.665 -10.667 -40.648 1.00 81.75 94 GLY A C 1
ATOM 709 O O . GLY A 1 94 ? 24.833 -10.395 -39.785 1.00 81.75 94 GLY A O 1
ATOM 710 N N . PHE A 1 95 ? 26.708 -9.873 -40.887 1.00 83.56 95 PHE A N 1
ATOM 711 C CA . PHE A 1 95 ? 26.992 -8.660 -40.125 1.00 83.56 95 PHE A CA 1
ATOM 712 C C . PHE A 1 95 ? 25.880 -7.613 -40.281 1.00 83.56 95 PHE A C 1
ATOM 714 O O . PHE A 1 95 ? 25.408 -7.065 -39.283 1.00 83.56 95 PHE A O 1
ATOM 721 N N . LEU A 1 96 ? 25.404 -7.382 -41.509 1.00 89.75 96 LEU A N 1
ATOM 722 C CA . LEU A 1 96 ? 24.283 -6.478 -41.782 1.00 89.75 96 LEU A CA 1
ATOM 723 C C . LEU A 1 96 ? 22.973 -6.977 -41.157 1.00 89.75 96 LEU A C 1
ATOM 725 O O . LEU A 1 96 ? 22.246 -6.191 -40.552 1.00 89.75 96 LEU A O 1
ATOM 729 N N . ALA A 1 97 ? 22.686 -8.278 -41.245 1.00 87.50 97 ALA A N 1
ATOM 730 C CA . ALA A 1 97 ? 21.508 -8.886 -40.632 1.00 87.50 97 ALA A CA 1
ATOM 731 C C . ALA A 1 97 ? 21.550 -8.787 -39.098 1.00 87.50 97 ALA A C 1
ATOM 733 O O . ALA A 1 97 ? 20.554 -8.424 -38.472 1.00 87.50 97 ALA A O 1
ATOM 734 N N . GLY A 1 98 ? 22.711 -9.043 -38.488 1.00 84.31 98 GLY A N 1
ATOM 735 C CA . GLY A 1 98 ? 22.927 -8.864 -37.054 1.00 84.31 98 GLY A CA 1
ATOM 736 C C . GLY A 1 98 ? 22.753 -7.405 -36.624 1.00 84.31 98 GLY A C 1
ATOM 737 O O . GLY A 1 98 ? 22.036 -7.136 -35.660 1.00 84.31 98 GLY A O 1
ATOM 738 N N . GLY A 1 99 ? 23.309 -6.458 -37.389 1.00 87.75 99 GLY A N 1
ATOM 739 C CA . GLY A 1 99 ? 23.132 -5.020 -37.167 1.00 87.75 99 GLY A CA 1
ATOM 740 C C . GLY A 1 99 ? 21.672 -4.578 -37.277 1.00 87.75 99 GLY A C 1
ATOM 741 O O . GLY A 1 99 ? 21.183 -3.846 -36.419 1.00 87.75 99 GLY A O 1
ATOM 742 N N . TYR A 1 100 ? 20.938 -5.085 -38.271 1.00 90.25 100 TYR A N 1
ATOM 743 C CA . TYR A 1 100 ? 19.502 -4.844 -38.413 1.00 90.25 100 TYR A CA 1
ATOM 744 C C . TYR A 1 100 ? 18.706 -5.371 -37.214 1.00 90.25 100 TYR A C 1
ATOM 746 O O . TYR A 1 100 ? 17.847 -4.656 -36.703 1.00 90.25 100 TYR A O 1
ATOM 754 N N . VAL A 1 101 ? 19.003 -6.581 -36.722 1.00 86.31 101 VAL A N 1
ATOM 755 C CA . VAL A 1 101 ? 18.352 -7.133 -35.520 1.00 86.31 101 VAL A CA 1
ATOM 756 C C . VAL A 1 101 ? 18.626 -6.252 -34.301 1.00 86.31 101 VAL A C 1
ATOM 758 O O . VAL A 1 101 ? 17.684 -5.919 -33.589 1.00 86.31 101 VAL A O 1
ATOM 761 N N . VAL A 1 102 ? 19.871 -5.803 -34.095 1.00 86.19 102 VAL A N 1
ATOM 762 C CA . VAL A 1 102 ? 20.221 -4.884 -32.995 1.00 86.19 102 VAL A CA 1
ATOM 763 C C . VAL A 1 102 ? 19.463 -3.562 -33.110 1.00 86.19 102 VAL A C 1
ATOM 765 O O . VAL A 1 102 ? 18.891 -3.105 -32.124 1.00 86.19 102 VAL A O 1
ATOM 768 N N . LEU A 1 103 ? 19.422 -2.952 -34.298 1.00 86.25 103 LEU A N 1
ATOM 769 C CA . LEU A 1 103 ? 18.719 -1.685 -34.517 1.00 86.25 103 LEU A CA 1
ATOM 770 C C . LEU A 1 103 ? 17.208 -1.835 -34.338 1.00 86.25 103 LEU A C 1
ATOM 772 O O . LEU A 1 103 ? 16.583 -1.007 -33.678 1.00 86.25 103 LEU A O 1
ATOM 776 N N . ARG A 1 104 ? 16.614 -2.898 -34.886 1.00 87.00 104 ARG A N 1
ATOM 777 C CA . ARG A 1 104 ? 15.189 -3.200 -34.733 1.00 87.00 104 ARG A CA 1
ATOM 778 C C . ARG A 1 104 ? 14.837 -3.411 -33.267 1.00 87.00 104 ARG A C 1
ATOM 780 O O . ARG A 1 104 ? 13.863 -2.831 -32.802 1.00 87.00 104 ARG A O 1
ATOM 787 N N . ASP A 1 105 ? 15.618 -4.215 -32.552 1.00 82.31 105 ASP A N 1
ATOM 788 C CA . ASP A 1 105 ? 15.381 -4.500 -31.140 1.00 82.31 105 ASP A CA 1
ATOM 789 C C . ASP A 1 105 ? 15.612 -3.243 -30.289 1.00 82.31 105 ASP A C 1
ATOM 791 O O . ASP A 1 105 ? 14.833 -2.983 -29.381 1.00 82.31 105 ASP A O 1
ATOM 795 N N . TRP A 1 106 ? 16.585 -2.390 -30.632 1.00 80.00 106 TRP A N 1
ATOM 796 C CA . TRP A 1 106 ? 16.778 -1.083 -29.995 1.00 80.00 106 TRP A CA 1
ATOM 797 C C . TRP A 1 106 ? 15.597 -0.135 -30.230 1.00 80.00 106 TRP A C 1
ATOM 799 O O . TRP A 1 106 ? 15.125 0.502 -29.290 1.00 80.00 106 TRP A O 1
ATOM 809 N N . HIS A 1 107 ? 15.083 -0.054 -31.459 1.00 79.12 107 HIS A N 1
ATOM 810 C CA . HIS A 1 107 ? 13.908 0.755 -31.783 1.00 79.12 107 HIS A CA 1
ATOM 811 C C . HIS A 1 107 ? 12.637 0.219 -31.118 1.00 79.12 107 HIS A C 1
ATOM 813 O O . HIS A 1 107 ? 11.840 1.007 -30.608 1.00 79.12 107 HIS A O 1
ATOM 819 N N . ALA A 1 108 ? 12.451 -1.102 -31.097 1.00 77.69 108 ALA A N 1
ATOM 820 C CA . ALA A 1 108 ? 11.331 -1.753 -30.428 1.00 77.69 108 ALA A CA 1
ATOM 821 C C . ALA A 1 108 ? 11.395 -1.535 -28.912 1.00 77.69 108 ALA A C 1
ATOM 823 O O . ALA A 1 108 ? 10.404 -1.112 -28.325 1.00 77.69 108 ALA A O 1
ATOM 824 N N . ASP A 1 109 ? 12.567 -1.720 -28.299 1.00 73.44 109 ASP A N 1
ATOM 825 C CA . ASP A 1 109 ? 12.813 -1.433 -26.886 1.00 73.44 109 ASP A CA 1
ATOM 826 C C . ASP A 1 109 ? 12.567 0.037 -26.564 1.00 73.44 109 ASP A C 1
ATOM 828 O O . ASP A 1 109 ? 11.991 0.349 -25.528 1.00 73.44 109 ASP A O 1
ATOM 832 N N . ARG A 1 110 ? 13.019 0.957 -27.419 1.00 72.50 110 ARG A N 1
ATOM 833 C CA . ARG A 1 110 ? 12.829 2.392 -27.203 1.00 72.50 110 ARG A CA 1
ATOM 834 C C . ARG A 1 110 ? 11.353 2.759 -27.274 1.00 72.50 110 ARG A C 1
ATOM 836 O O . ARG A 1 110 ? 10.864 3.429 -26.376 1.00 72.50 110 ARG A O 1
ATOM 843 N N . LYS A 1 111 ? 10.630 2.244 -28.271 1.00 71.56 111 LYS A N 1
ATOM 844 C CA . LYS A 1 111 ? 9.181 2.431 -28.395 1.00 71.56 111 LYS A CA 1
ATOM 845 C C . LYS A 1 111 ? 8.426 1.831 -27.207 1.00 71.56 111 LYS A C 1
ATOM 847 O O . LYS A 1 111 ? 7.502 2.458 -26.700 1.00 71.56 111 LYS A O 1
ATOM 852 N N . ASP A 1 112 ? 8.831 0.651 -26.744 1.00 69.50 112 ASP A N 1
ATOM 853 C CA . ASP A 1 112 ? 8.230 0.011 -25.576 1.00 69.50 112 ASP A CA 1
ATOM 854 C C . ASP A 1 112 ? 8.494 0.835 -24.307 1.00 69.50 112 ASP A C 1
ATOM 856 O O . ASP A 1 112 ? 7.559 1.157 -23.581 1.00 69.50 112 ASP A O 1
ATOM 860 N N . ARG A 1 113 ? 9.735 1.287 -24.085 1.00 67.12 113 ARG A N 1
ATOM 861 C CA . ARG A 1 113 ? 10.108 2.155 -22.953 1.00 67.12 113 ARG A CA 1
ATOM 862 C C . ARG A 1 113 ? 9.401 3.507 -22.977 1.00 67.12 113 ARG A C 1
ATOM 864 O O . ARG A 1 113 ? 8.941 3.940 -21.927 1.00 67.12 113 ARG A O 1
ATOM 871 N N . ASP A 1 114 ? 9.280 4.131 -24.146 1.00 70.81 114 ASP A N 1
ATOM 872 C CA . ASP A 1 114 ? 8.577 5.408 -24.319 1.00 70.81 114 ASP A CA 1
ATOM 873 C C . ASP A 1 114 ? 7.065 5.255 -24.076 1.00 70.81 114 ASP A C 1
ATOM 875 O O . ASP A 1 114 ? 6.403 6.201 -23.653 1.00 70.81 114 ASP A O 1
ATOM 879 N N . SER A 1 115 ? 6.516 4.055 -24.296 1.00 75.00 115 SER A N 1
ATOM 880 C CA . SER A 1 115 ? 5.113 3.738 -24.003 1.00 75.00 115 SER A CA 1
ATOM 881 C C . SER A 1 115 ? 4.852 3.341 -22.546 1.00 75.00 115 SER A C 1
ATOM 883 O O . SER A 1 115 ? 3.696 3.315 -22.120 1.00 75.00 115 SER A O 1
ATOM 885 N N . ARG A 1 116 ? 5.900 3.013 -21.776 1.00 83.31 116 ARG A N 1
ATOM 886 C CA . ARG A 1 116 ? 5.772 2.652 -20.362 1.00 83.31 116 ARG A CA 1
ATOM 887 C C . ARG A 1 116 ? 5.648 3.901 -19.507 1.00 83.31 116 ARG A C 1
ATOM 889 O O . ARG A 1 116 ? 6.432 4.846 -19.617 1.00 83.31 116 ARG A O 1
ATOM 896 N N . ARG A 1 117 ? 4.680 3.877 -18.601 1.00 86.62 117 ARG A N 1
ATOM 897 C CA . ARG A 1 117 ? 4.387 4.965 -17.672 1.00 86.62 117 ARG A CA 1
ATOM 898 C C . ARG A 1 117 ? 4.452 4.465 -16.243 1.00 86.62 117 ARG A C 1
ATOM 900 O O . ARG A 1 117 ? 4.103 3.323 -15.943 1.00 86.62 117 ARG A O 1
ATOM 907 N N . VAL A 1 118 ? 4.888 5.348 -15.362 1.00 90.88 118 VAL A N 1
ATOM 908 C CA . VAL A 1 118 ? 4.920 5.130 -13.924 1.00 90.88 118 VAL A CA 1
ATOM 909 C C . VAL A 1 118 ? 4.012 6.168 -13.291 1.00 90.88 118 VAL A C 1
ATOM 911 O O . VAL A 1 118 ? 4.366 7.341 -13.202 1.00 90.88 118 VAL A O 1
ATOM 914 N N . ALA A 1 119 ? 2.831 5.723 -12.888 1.00 91.69 119 ALA A N 1
ATOM 915 C CA . ALA A 1 119 ? 1.851 6.511 -12.164 1.00 91.69 119 ALA A CA 1
ATOM 916 C C . ALA A 1 119 ? 2.275 6.582 -10.694 1.00 91.69 119 ALA A C 1
ATOM 918 O O . ALA A 1 119 ? 2.178 5.585 -9.978 1.00 91.69 119 ALA A O 1
ATOM 919 N N . VAL A 1 120 ? 2.772 7.734 -10.250 1.00 94.75 120 VAL A N 1
ATOM 920 C CA . VAL A 1 120 ? 3.217 7.940 -8.867 1.00 94.75 120 VAL A CA 1
ATOM 921 C C . VAL A 1 120 ? 2.137 8.695 -8.110 1.00 94.75 120 VAL A C 1
ATOM 923 O O . VAL A 1 120 ? 1.929 9.876 -8.366 1.00 94.75 120 VAL A O 1
ATOM 926 N N . ILE A 1 121 ? 1.450 8.024 -7.192 1.00 95.12 121 ILE A N 1
ATOM 927 C CA . ILE A 1 121 ? 0.368 8.594 -6.388 1.00 95.12 121 ILE A CA 1
ATOM 928 C C . ILE A 1 121 ? 0.913 8.912 -4.999 1.00 95.12 121 ILE A C 1
ATOM 930 O O . ILE A 1 121 ? 1.294 8.021 -4.242 1.00 95.12 121 ILE A O 1
ATOM 934 N N . GLU A 1 122 ? 0.947 10.190 -4.662 1.00 94.94 122 GLU A N 1
ATOM 935 C CA . GLU A 1 122 ? 1.430 10.673 -3.378 1.00 94.94 122 GLU A CA 1
ATOM 936 C C . GLU A 1 122 ? 0.277 11.286 -2.591 1.00 94.94 122 GLU A C 1
ATOM 938 O O . GLU A 1 122 ? -0.374 12.219 -3.057 1.00 94.94 122 GLU A O 1
ATOM 943 N N . PHE A 1 123 ? 0.029 10.778 -1.385 1.00 94.31 123 PHE A N 1
ATOM 944 C CA . PHE A 1 123 ? -0.995 11.323 -0.497 1.00 94.31 123 PHE A CA 1
ATOM 945 C C . PHE A 1 123 ? -0.369 12.189 0.592 1.00 94.31 123 PHE A C 1
ATOM 947 O O . PHE A 1 123 ? 0.496 11.732 1.342 1.00 94.31 123 PHE A O 1
ATOM 954 N N . ARG A 1 124 ? -0.852 13.421 0.750 1.00 92.06 124 ARG A N 1
ATOM 955 C CA . ARG A 1 124 ? -0.449 14.319 1.840 1.00 92.06 124 ARG A CA 1
ATOM 956 C C . ARG A 1 124 ? -1.692 14.816 2.570 1.00 92.06 124 ARG A C 1
ATOM 958 O O . ARG A 1 124 ? -2.659 15.246 1.961 1.00 92.06 124 ARG A O 1
ATOM 965 N N . GLY A 1 125 ? -1.679 14.731 3.892 1.00 87.62 125 GLY A N 1
ATOM 966 C CA . GLY A 1 125 ? -2.788 15.158 4.752 1.00 87.62 125 GLY A CA 1
ATOM 967 C C . GLY A 1 125 ? -2.381 15.441 6.199 1.00 87.62 125 GLY A C 1
ATOM 968 O O . GLY A 1 125 ? -3.225 15.815 7.006 1.00 87.62 125 GLY A O 1
ATOM 969 N N . LEU A 1 126 ? -1.107 15.243 6.543 1.00 83.31 126 LEU A N 1
ATOM 970 C CA . LEU A 1 126 ? -0.494 15.693 7.795 1.00 83.31 126 LEU A CA 1
ATOM 971 C C . LEU A 1 126 ? 0.310 16.980 7.545 1.00 83.31 126 LEU A C 1
ATOM 973 O O . LEU A 1 126 ? 0.453 17.401 6.400 1.00 83.31 126 LEU A O 1
ATOM 977 N N . VAL A 1 127 ? 0.803 17.625 8.606 1.00 72.69 127 VAL A N 1
ATOM 978 C CA . VAL A 1 127 ? 1.583 18.876 8.513 1.00 72.69 127 VAL A CA 1
ATOM 979 C C . VAL A 1 127 ? 2.766 18.707 7.552 1.00 72.69 127 VAL A C 1
ATOM 981 O O . VAL A 1 127 ? 3.417 17.663 7.552 1.00 72.69 127 VAL A O 1
ATOM 984 N N . ASP A 1 128 ? 3.011 19.721 6.716 1.00 63.34 128 ASP A N 1
ATOM 985 C CA . ASP A 1 128 ? 4.115 19.708 5.757 1.00 63.34 128 ASP A CA 1
ATOM 986 C C . ASP A 1 128 ? 5.456 19.863 6.472 1.00 63.34 128 ASP A C 1
ATOM 988 O O . ASP A 1 128 ? 5.783 20.946 6.953 1.00 63.34 128 ASP A O 1
ATOM 992 N N . THR A 1 129 ? 6.207 18.775 6.588 1.00 59.56 129 THR A N 1
ATOM 993 C CA . THR A 1 129 ? 7.551 18.789 7.182 1.00 59.56 129 THR A CA 1
ATOM 994 C C . THR A 1 129 ? 8.587 18.098 6.298 1.00 59.56 129 THR A C 1
ATOM 996 O O . THR A 1 129 ? 9.695 17.852 6.757 1.00 59.56 129 THR A O 1
ATOM 999 N N . SER A 1 130 ? 8.232 17.695 5.073 1.00 60.59 130 SER A N 1
ATOM 1000 C CA . SER A 1 130 ? 9.081 16.847 4.229 1.00 60.59 130 SER A CA 1
ATOM 1001 C C . SER A 1 130 ? 9.106 17.352 2.790 1.00 60.59 130 SER A C 1
ATOM 1003 O O . SER A 1 130 ? 8.125 17.221 2.062 1.00 60.59 130 SER A O 1
ATOM 1005 N N . ASP A 1 131 ? 10.277 17.841 2.373 1.00 67.19 131 ASP A N 1
ATOM 1006 C CA . ASP A 1 131 ? 10.533 18.385 1.032 1.00 67.19 131 ASP A CA 1
ATOM 1007 C C . ASP A 1 131 ? 10.768 17.302 -0.040 1.00 67.19 131 ASP A C 1
ATOM 1009 O O . ASP A 1 131 ? 10.992 17.614 -1.211 1.00 67.19 131 ASP A O 1
ATOM 1013 N N . LYS A 1 132 ? 10.754 16.011 0.330 1.00 86.94 132 LYS A N 1
ATOM 1014 C CA . LYS A 1 132 ? 11.043 14.914 -0.607 1.00 86.94 132 LYS A CA 1
ATOM 1015 C C . LYS A 1 132 ? 9.757 14.331 -1.212 1.00 86.94 132 LYS A C 1
ATOM 1017 O O . LYS A 1 132 ? 9.010 13.647 -0.499 1.00 86.94 132 LYS A O 1
ATOM 1022 N N . PRO A 1 133 ? 9.505 14.522 -2.522 1.00 91.81 133 PRO A N 1
ATOM 1023 C CA . PRO A 1 133 ? 8.379 13.887 -3.200 1.00 91.81 133 PRO A CA 1
ATOM 1024 C C . PRO A 1 133 ? 8.622 12.383 -3.366 1.00 91.81 133 PRO A C 1
ATOM 1026 O O . PRO A 1 133 ? 9.745 11.949 -3.604 1.00 91.81 133 PRO A O 1
ATOM 1029 N N . LEU A 1 134 ? 7.563 11.578 -3.341 1.00 94.19 134 LEU A N 1
ATOM 1030 C CA . LEU A 1 134 ? 7.627 10.129 -3.567 1.00 94.19 134 LEU A CA 1
ATOM 1031 C C . LEU A 1 134 ? 8.271 9.795 -4.918 1.00 94.19 134 LEU A C 1
ATOM 1033 O O . LEU A 1 134 ? 9.006 8.818 -5.061 1.00 94.19 134 LEU A O 1
ATOM 1037 N N . ALA A 1 135 ? 8.024 10.642 -5.917 1.00 93.50 135 ALA A N 1
ATOM 1038 C CA . ALA A 1 135 ? 8.528 10.480 -7.273 1.00 93.50 135 ALA A CA 1
ATOM 1039 C C . ALA A 1 135 ? 10.058 10.417 -7.368 1.00 93.50 135 ALA A C 1
ATOM 1041 O O . ALA A 1 135 ? 10.568 9.780 -8.295 1.00 93.50 135 ALA A O 1
ATOM 1042 N N . SER A 1 136 ? 10.791 11.053 -6.447 1.00 92.56 136 SER A N 1
ATOM 1043 C CA . SER A 1 136 ? 12.258 11.018 -6.440 1.00 92.56 136 SER A CA 1
ATOM 1044 C C . SER A 1 136 ? 12.795 9.671 -5.949 1.00 92.56 136 SER A C 1
ATOM 1046 O O . SER A 1 136 ? 13.797 9.192 -6.476 1.00 92.56 136 SER A O 1
ATOM 1048 N N . ALA A 1 137 ? 12.081 9.017 -5.032 1.00 93.88 137 ALA A N 1
ATOM 1049 C CA . ALA A 1 137 ? 12.463 7.738 -4.443 1.00 93.88 137 ALA A CA 1
ATOM 1050 C C . ALA A 1 137 ? 12.044 6.514 -5.270 1.00 93.88 137 ALA A C 1
ATOM 1052 O O . ALA A 1 137 ? 12.442 5.390 -4.961 1.00 93.88 137 ALA A O 1
ATOM 1053 N N . VAL A 1 138 ? 11.266 6.709 -6.342 1.00 94.12 138 VAL A N 1
ATOM 1054 C CA . VAL A 1 138 ? 10.886 5.618 -7.247 1.00 94.12 138 VAL A CA 1
ATOM 1055 C C . VAL A 1 138 ? 12.149 4.931 -7.793 1.00 94.12 138 VAL A C 1
ATOM 1057 O O . VAL A 1 138 ? 12.981 5.591 -8.434 1.00 94.12 138 VAL A O 1
ATOM 1060 N N . PRO A 1 139 ? 12.296 3.606 -7.612 1.00 92.69 139 PRO A N 1
ATOM 1061 C CA . PRO A 1 139 ? 13.500 2.888 -8.008 1.00 92.69 139 PRO A CA 1
ATOM 1062 C C . PRO A 1 139 ? 13.795 2.971 -9.506 1.00 92.69 139 PRO A C 1
ATOM 1064 O O . PRO A 1 139 ? 12.903 2.818 -10.340 1.00 92.69 139 PRO A O 1
ATOM 1067 N N . ALA A 1 140 ? 15.075 3.088 -9.867 1.00 88.44 140 ALA A N 1
ATOM 1068 C CA . ALA A 1 140 ? 15.515 3.144 -11.266 1.00 88.44 140 ALA A CA 1
ATOM 1069 C C . ALA A 1 140 ? 15.178 1.876 -12.080 1.00 88.44 140 ALA A C 1
ATOM 1071 O O . ALA A 1 140 ? 15.112 1.926 -13.306 1.00 88.44 140 ALA A O 1
ATOM 1072 N N . ARG A 1 141 ? 14.936 0.739 -11.409 1.00 90.25 141 ARG A N 1
ATOM 1073 C CA . ARG A 1 141 ? 14.495 -0.504 -12.066 1.00 90.25 141 ARG A CA 1
ATOM 1074 C C . ARG A 1 141 ? 13.080 -0.412 -12.647 1.00 90.25 141 ARG A C 1
ATOM 1076 O O . ARG A 1 141 ? 12.735 -1.217 -13.507 1.00 90.25 141 ARG A O 1
ATOM 1083 N N . ILE A 1 142 ? 12.265 0.537 -12.180 1.00 88.25 142 ILE A N 1
ATOM 1084 C CA . ILE A 1 142 ? 10.935 0.796 -12.731 1.00 88.25 142 ILE A CA 1
ATOM 1085 C C . ILE A 1 142 ? 11.107 1.741 -13.916 1.00 88.25 142 ILE A C 1
ATOM 1087 O O . ILE A 1 142 ? 11.344 2.938 -13.758 1.00 88.25 142 ILE A O 1
ATOM 1091 N N . VAL A 1 143 ? 11.027 1.168 -15.115 1.00 84.12 143 VAL A N 1
ATOM 1092 C CA . VAL A 1 143 ? 11.262 1.878 -16.373 1.00 84.12 143 VAL A CA 1
ATOM 1093 C C . VAL A 1 143 ? 9.964 2.486 -16.887 1.00 84.12 143 VAL A C 1
ATOM 1095 O O . VAL A 1 143 ? 8.978 1.775 -17.066 1.00 84.12 143 VAL A O 1
ATOM 1098 N N . GLY A 1 144 ? 9.998 3.780 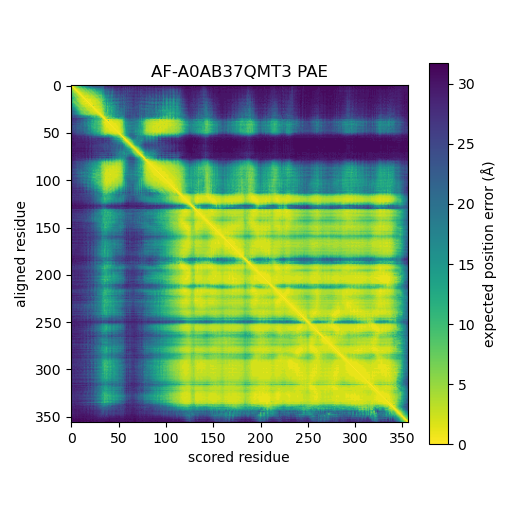-17.185 1.00 85.50 144 GLY A N 1
ATOM 1099 C CA . GLY A 1 144 ? 8.906 4.509 -17.818 1.00 85.50 144 GLY A CA 1
ATOM 1100 C C . GLY A 1 144 ? 8.930 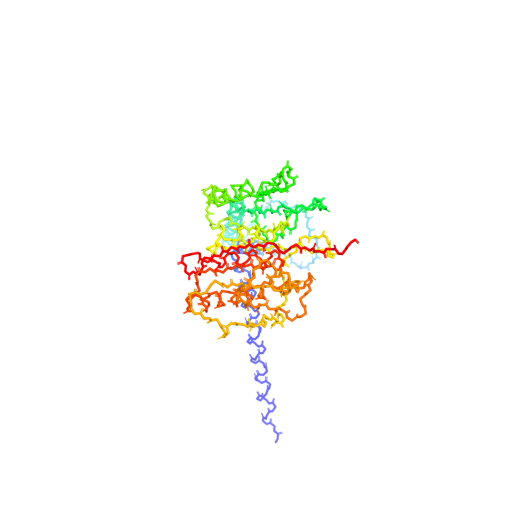5.990 -17.457 1.00 85.50 144 GLY A C 1
ATOM 1101 O O . GLY A 1 144 ? 9.664 6.415 -16.559 1.00 85.50 144 GLY A O 1
ATOM 1102 N N . ARG A 1 145 ? 8.114 6.785 -18.149 1.00 86.25 145 ARG A N 1
ATOM 1103 C CA . ARG A 1 145 ? 7.892 8.191 -17.796 1.00 86.25 145 ARG A CA 1
ATOM 1104 C C . ARG A 1 145 ? 7.129 8.272 -16.473 1.00 86.25 145 ARG A C 1
ATOM 1106 O O . ARG A 1 145 ? 6.074 7.658 -16.345 1.00 86.25 145 ARG A O 1
ATOM 1113 N N . ARG A 1 146 ? 7.651 9.033 -15.509 1.00 90.12 146 ARG A N 1
ATOM 1114 C CA . ARG A 1 146 ? 7.000 9.262 -14.211 1.00 90.12 146 ARG A CA 1
ATOM 1115 C C . ARG A 1 146 ? 5.973 10.378 -14.352 1.00 90.12 146 ARG A C 1
ATOM 1117 O O . ARG A 1 146 ? 6.351 11.514 -14.618 1.00 90.12 146 ARG A O 1
ATOM 1124 N N . ASP A 1 147 ? 4.706 10.043 -14.162 1.00 89.38 147 ASP A N 1
ATOM 1125 C CA . ASP A 1 147 ? 3.615 11.006 -14.074 1.00 89.38 147 ASP A CA 1
ATOM 1126 C C . ASP A 1 147 ? 3.130 11.016 -12.616 1.00 89.38 147 ASP A C 1
ATOM 1128 O O . ASP A 1 147 ? 2.787 9.977 -12.048 1.00 89.38 147 ASP A O 1
ATOM 1132 N N . THR A 1 148 ? 3.193 12.182 -11.976 1.00 91.69 148 THR A N 1
ATOM 1133 C CA . THR A 1 148 ? 2.954 12.335 -10.536 1.00 91.69 148 THR A CA 1
ATOM 1134 C C . THR A 1 148 ? 1.554 12.862 -10.263 1.00 91.69 148 THR A C 1
ATOM 1136 O O . THR A 1 148 ? 1.152 13.872 -10.839 1.00 91.69 148 THR A O 1
ATOM 1139 N N . LEU A 1 149 ? 0.843 12.222 -9.340 1.00 91.81 149 LEU A N 1
ATOM 1140 C CA . LEU A 1 149 ? -0.441 12.651 -8.810 1.00 91.81 149 LEU A CA 1
ATOM 1141 C C . LEU A 1 149 ? -0.277 12.920 -7.320 1.00 91.81 149 LEU A C 1
ATOM 1143 O O . LEU A 1 149 ? -0.261 11.993 -6.513 1.00 91.81 149 LEU A O 1
ATOM 1147 N N . LEU A 1 150 ? -0.157 14.195 -6.968 1.00 92.06 150 LEU A N 1
ATOM 1148 C CA . LEU A 1 150 ? -0.182 14.632 -5.581 1.00 92.06 150 LEU A CA 1
ATOM 1149 C C . LEU A 1 150 ? -1.636 14.876 -5.165 1.00 92.06 150 LEU A C 1
ATOM 1151 O O . LEU A 1 150 ? -2.294 15.776 -5.685 1.00 92.06 150 LEU A O 1
ATOM 1155 N N . ARG A 1 151 ? -2.130 14.076 -4.222 1.00 92.50 151 ARG A N 1
ATOM 1156 C CA . ARG A 1 151 ? -3.416 14.269 -3.546 1.00 92.50 151 ARG A CA 1
ATOM 1157 C C . ARG A 1 151 ? -3.156 14.953 -2.214 1.00 92.50 151 ARG A C 1
ATOM 1159 O O . ARG A 1 151 ? -2.869 14.302 -1.207 1.00 92.50 151 ARG A O 1
ATOM 1166 N N . ASP A 1 152 ? -3.197 16.279 -2.246 1.00 91.44 152 ASP A N 1
ATOM 1167 C CA . ASP A 1 152 ? -2.988 17.121 -1.076 1.00 91.44 152 ASP A CA 1
ATOM 1168 C C . ASP A 1 152 ? -4.321 17.474 -0.401 1.00 91.44 152 ASP A C 1
ATOM 1170 O O . ASP A 1 152 ? -5.050 18.372 -0.819 1.00 91.44 152 ASP A O 1
ATOM 1174 N N . LEU A 1 153 ? -4.623 16.763 0.682 1.00 92.25 153 LEU A N 1
ATOM 1175 C CA . LEU A 1 153 ? -5.834 16.941 1.478 1.00 92.25 153 LEU A CA 1
ATOM 1176 C C . LEU A 1 153 ? -5.665 17.996 2.578 1.00 92.25 153 LEU A C 1
ATOM 1178 O O . LEU A 1 153 ? -6.623 18.295 3.295 1.00 92.25 153 LEU A O 1
ATOM 1182 N N . ARG A 1 154 ? -4.466 18.570 2.743 1.00 89.44 154 ARG A N 1
ATOM 1183 C CA . ARG A 1 154 ? -4.165 19.529 3.818 1.00 89.44 154 ARG A CA 1
ATOM 1184 C C . ARG A 1 154 ? -5.021 20.781 3.703 1.00 89.44 154 ARG A C 1
ATOM 1186 O O . ARG A 1 154 ? -5.446 21.302 4.728 1.00 89.44 154 ARG A O 1
ATOM 1193 N N . THR A 1 155 ? -5.343 21.206 2.482 1.00 88.94 155 THR A N 1
ATOM 1194 C CA . THR A 1 155 ? -6.266 22.318 2.206 1.00 88.94 155 THR A CA 1
ATOM 1195 C C . THR A 1 155 ? -7.592 22.158 2.950 1.00 88.94 155 THR A C 1
ATOM 1197 O O . THR A 1 155 ? -8.098 23.112 3.534 1.00 88.94 155 THR A O 1
ATOM 1200 N N . TRP A 1 156 ? -8.130 20.938 2.981 1.00 90.62 156 TRP A N 1
ATOM 1201 C CA . TRP A 1 156 ? -9.417 20.633 3.603 1.00 90.62 156 TRP A CA 1
ATOM 1202 C C . TRP A 1 156 ? -9.284 20.296 5.088 1.00 90.62 156 TRP A C 1
ATOM 1204 O O . TRP A 1 156 ? -10.108 20.716 5.900 1.00 90.62 156 TRP A O 1
ATOM 1214 N N . LEU A 1 157 ? -8.232 19.560 5.456 1.00 89.38 157 LEU A N 1
ATOM 1215 C CA . LEU A 1 157 ? -7.997 19.106 6.829 1.00 89.38 157 LEU A CA 1
ATOM 1216 C C . LEU A 1 157 ? -7.514 20.225 7.761 1.00 89.38 157 LEU A C 1
ATOM 1218 O O . LEU A 1 157 ? -7.818 20.189 8.951 1.00 89.38 157 LEU A O 1
ATOM 1222 N N . ASN A 1 158 ? -6.802 21.222 7.231 1.00 88.62 158 ASN A N 1
ATOM 1223 C CA . ASN A 1 158 ? -6.316 22.379 7.988 1.00 88.62 158 ASN A CA 1
ATOM 1224 C C . ASN A 1 158 ? -7.257 23.592 7.895 1.00 88.62 158 ASN A C 1
ATOM 1226 O O . ASN A 1 158 ? -6.970 24.635 8.490 1.00 88.62 158 ASN A O 1
ATOM 1230 N N . ALA A 1 159 ? -8.370 23.475 7.160 1.00 86.56 159 ALA A N 1
ATOM 1231 C CA . ALA A 1 159 ? -9.413 24.493 7.144 1.00 86.56 159 ALA A CA 1
ATOM 1232 C C . ALA A 1 159 ? -9.983 24.709 8.558 1.00 86.56 159 ALA A C 1
ATOM 1234 O O . ALA A 1 159 ? -9.901 23.841 9.429 1.00 86.56 159 ALA A O 1
ATOM 1235 N N . LYS A 1 160 ? -10.567 25.885 8.802 1.00 88.38 160 LYS A N 1
ATOM 1236 C CA . LYS A 1 160 ? -11.205 26.232 10.080 1.00 88.38 160 LYS A CA 1
ATOM 1237 C C . LYS A 1 160 ? -12.681 26.579 9.832 1.00 88.38 160 LYS A C 1
ATOM 1239 O O . LYS A 1 160 ? -12.939 27.697 9.388 1.00 88.38 160 LYS A O 1
ATOM 1244 N N . PRO A 1 161 ? -13.639 25.671 10.113 1.00 86.19 161 PRO A N 1
ATOM 1245 C CA . PRO A 1 161 ? -13.460 24.297 10.608 1.00 86.19 161 PRO A CA 1
ATOM 1246 C C . PRO A 1 161 ? -12.928 23.323 9.529 1.00 86.19 161 PRO A C 1
ATOM 1248 O O . PRO A 1 161 ? -13.109 23.590 8.339 1.00 86.19 161 PRO A O 1
ATOM 1251 N N . PRO A 1 162 ? -12.306 22.188 9.914 1.00 88.12 162 PRO A N 1
ATOM 1252 C CA . PRO A 1 162 ? -11.859 21.170 8.961 1.00 88.12 162 PRO A CA 1
ATOM 1253 C C . PRO A 1 162 ? -13.024 20.580 8.164 1.00 88.12 162 PRO A C 1
ATOM 1255 O O . PRO A 1 162 ? -14.054 20.225 8.740 1.00 88.12 162 PRO A O 1
ATOM 1258 N N . SER A 1 163 ? -12.847 20.408 6.853 1.00 91.62 163 SER A N 1
ATOM 1259 C CA . SER A 1 163 ? -13.856 19.798 5.980 1.00 91.62 163 SER A CA 1
ATOM 1260 C C . SER A 1 163 ? -13.464 18.370 5.608 1.00 91.62 163 SER A C 1
ATOM 1262 O O . SER A 1 163 ? -12.748 18.130 4.636 1.00 91.62 163 SER A O 1
ATOM 1264 N N . ILE A 1 164 ? -13.941 17.396 6.387 1.00 89.44 164 ILE A N 1
ATOM 1265 C CA . ILE A 1 164 ? -13.692 15.974 6.104 1.00 89.44 164 ILE A CA 1
ATOM 1266 C C . ILE A 1 164 ? -14.398 15.538 4.818 1.00 89.44 164 ILE A C 1
ATOM 1268 O O . ILE A 1 164 ? -13.813 14.802 4.031 1.00 89.44 164 ILE A O 1
ATOM 1272 N N . GLN A 1 165 ? -15.620 16.021 4.574 1.00 90.31 165 GLN A N 1
ATOM 1273 C CA . GLN A 1 165 ? -16.375 15.649 3.379 1.00 90.31 165 GLN A CA 1
ATOM 1274 C C . GLN A 1 165 ? -15.655 16.087 2.100 1.00 90.31 165 GLN A C 1
ATOM 1276 O O . GLN A 1 165 ? -15.486 15.271 1.206 1.00 90.31 165 GLN A O 1
ATOM 1281 N N . ALA A 1 166 ? -15.123 17.315 2.051 1.00 91.38 166 ALA A N 1
ATOM 1282 C CA . ALA A 1 166 ? -14.364 17.779 0.888 1.00 91.38 166 ALA A CA 1
ATOM 1283 C C . ALA A 1 166 ? -13.088 16.951 0.649 1.00 91.38 166 ALA A C 1
ATOM 1285 O O . ALA A 1 166 ? -12.736 16.671 -0.494 1.00 91.38 166 ALA A O 1
ATOM 1286 N N . ALA A 1 167 ? -12.416 16.506 1.720 1.00 92.06 167 ALA A N 1
ATOM 1287 C CA . ALA A 1 167 ? -11.270 15.605 1.600 1.00 92.06 167 ALA A CA 1
ATOM 1288 C C . ALA A 1 167 ? -11.667 14.226 1.039 1.00 92.06 167 ALA A C 1
ATOM 1290 O O . ALA A 1 167 ? -10.923 13.647 0.248 1.00 92.06 167 ALA A O 1
ATOM 1291 N N . LEU A 1 168 ? -12.831 13.698 1.430 1.00 92.81 168 LEU A N 1
ATOM 1292 C CA . LEU A 1 168 ? -13.366 12.450 0.878 1.00 92.81 168 LEU A CA 1
ATOM 1293 C C . LEU A 1 168 ? -13.776 12.618 -0.589 1.00 92.81 168 LEU A C 1
ATOM 1295 O O . LEU A 1 168 ? -13.441 11.763 -1.405 1.00 92.81 168 LEU A O 1
ATOM 1299 N N . ASP A 1 169 ? -14.437 13.723 -0.932 1.00 92.69 169 ASP A N 1
ATOM 1300 C CA . ASP A 1 169 ? -14.884 14.019 -2.296 1.00 92.69 169 ASP A CA 1
ATOM 1301 C C . ASP A 1 169 ? -13.700 14.150 -3.274 1.00 92.69 169 ASP A C 1
ATOM 1303 O O . ASP A 1 169 ? -13.802 13.706 -4.421 1.00 92.69 169 ASP A O 1
ATOM 1307 N N . ASP A 1 170 ? -12.564 14.697 -2.817 1.00 92.19 170 ASP A N 1
ATOM 1308 C CA . ASP A 1 170 ? -11.307 14.719 -3.582 1.00 92.19 170 ASP A CA 1
ATOM 1309 C C . ASP A 1 170 ? -10.729 13.306 -3.764 1.00 92.19 170 ASP A C 1
ATOM 1311 O O . ASP A 1 170 ? -10.397 12.904 -4.883 1.00 92.19 170 ASP A O 1
ATOM 1315 N N . LEU A 1 171 ? -10.677 12.505 -2.691 1.00 92.56 171 LEU A N 1
ATOM 1316 C CA . LEU A 1 171 ? -10.182 11.127 -2.761 1.00 92.56 171 LEU A CA 1
ATOM 1317 C C . LEU A 1 171 ? -11.008 10.257 -3.713 1.00 92.56 171 LEU A C 1
ATOM 1319 O O . LEU A 1 171 ? -10.427 9.470 -4.457 1.00 92.56 171 LEU A O 1
ATOM 1323 N N . VAL A 1 172 ? -12.334 10.418 -3.755 1.00 92.94 172 VAL A N 1
ATOM 1324 C CA . VAL A 1 172 ? -13.232 9.658 -4.649 1.00 92.94 172 VAL A CA 1
ATOM 1325 C C . VAL A 1 172 ? -12.905 9.863 -6.133 1.00 92.94 172 VAL A C 1
ATOM 1327 O O . VAL A 1 172 ? -13.243 9.009 -6.954 1.00 92.94 172 VAL A O 1
ATOM 1330 N N . GLN A 1 173 ? -12.208 10.941 -6.506 1.00 91.56 173 GLN A N 1
ATOM 1331 C CA . GLN A 1 173 ? -11.772 11.140 -7.893 1.00 91.56 173 GLN A CA 1
ATOM 1332 C C . GLN A 1 173 ? -10.628 10.203 -8.300 1.00 91.56 173 GLN A C 1
ATOM 1334 O O . GLN A 1 173 ? -10.483 9.896 -9.482 1.00 91.56 173 GLN A O 1
ATOM 1339 N N . LEU A 1 174 ? -9.876 9.662 -7.340 1.00 90.19 174 LEU A N 1
ATOM 1340 C CA . LEU A 1 174 ? -8.666 8.877 -7.574 1.00 90.19 174 LEU A CA 1
ATOM 1341 C C . LEU A 1 174 ? -8.818 7.735 -8.603 1.00 90.19 174 LEU A C 1
ATOM 1343 O O . LEU A 1 174 ? -7.964 7.624 -9.491 1.00 90.19 174 LEU A O 1
ATOM 1347 N N . PRO A 1 175 ? -9.878 6.897 -8.573 1.00 88.88 175 PRO A N 1
ATOM 1348 C CA . PRO A 1 175 ? -10.041 5.836 -9.567 1.00 88.88 175 PRO A CA 1
ATOM 1349 C C . PRO A 1 175 ? -10.250 6.387 -10.982 1.00 88.88 175 PRO A C 1
ATOM 1351 O O . PRO A 1 175 ? -9.822 5.768 -11.959 1.00 88.88 175 PRO A O 1
ATOM 1354 N N . ARG A 1 176 ? -10.885 7.561 -11.110 1.00 87.75 176 ARG A N 1
ATOM 1355 C CA . ARG A 1 176 ? -11.093 8.240 -12.395 1.00 87.75 176 ARG A CA 1
ATOM 1356 C C . ARG A 1 176 ? -9.766 8.723 -12.966 1.00 87.75 176 ARG A C 1
ATOM 1358 O O . ARG A 1 176 ? -9.504 8.451 -14.136 1.00 87.75 176 ARG A O 1
ATOM 1365 N N . ASP A 1 177 ? -8.925 9.370 -12.166 1.00 87.25 177 ASP A N 1
ATOM 1366 C CA . ASP A 1 177 ? -7.622 9.860 -12.636 1.00 87.25 177 ASP A CA 1
ATOM 1367 C C . ASP A 1 177 ? -6.721 8.704 -13.066 1.00 87.25 177 ASP A C 1
ATOM 1369 O O . ASP A 1 177 ? -6.113 8.732 -14.138 1.00 87.25 177 ASP A O 1
ATOM 1373 N N . LEU A 1 178 ? -6.715 7.624 -12.278 1.00 84.56 178 LEU A N 1
ATOM 1374 C CA . LEU A 1 178 ? -5.960 6.426 -12.618 1.00 84.56 178 LEU A CA 1
ATOM 1375 C C . LEU A 1 178 ? -6.486 5.768 -13.902 1.00 84.56 178 LEU A C 1
ATOM 1377 O O . LEU A 1 178 ? -5.704 5.252 -14.705 1.00 84.56 178 LEU A O 1
ATOM 1381 N N . LYS A 1 179 ? -7.807 5.792 -14.120 1.00 84.00 179 LYS A N 1
ATOM 1382 C CA . LYS A 1 179 ? -8.426 5.293 -15.351 1.00 84.00 179 LYS A CA 1
ATOM 1383 C C . LYS A 1 179 ? -7.995 6.106 -16.567 1.00 84.00 179 LYS A C 1
ATOM 1385 O O . LYS A 1 179 ? -7.729 5.486 -17.587 1.00 84.00 179 LYS A O 1
ATOM 1390 N N . VAL A 1 180 ? -7.895 7.433 -16.471 1.00 81.62 180 VAL A N 1
ATOM 1391 C CA . VAL A 1 180 ? -7.407 8.283 -17.575 1.00 81.62 180 VAL A CA 1
ATOM 1392 C C . VAL A 1 180 ? -5.983 7.880 -17.957 1.00 81.62 180 VAL A C 1
ATOM 1394 O O . VAL A 1 180 ? -5.729 7.528 -19.106 1.00 81.62 180 VAL A O 1
ATOM 1397 N N . TRP A 1 181 ? -5.082 7.760 -16.979 1.00 75.62 181 TRP A N 1
ATOM 1398 C CA . TRP A 1 181 ? -3.706 7.315 -17.229 1.00 75.62 181 TRP A CA 1
ATOM 1399 C C . TRP A 1 181 ? -3.608 5.914 -17.839 1.00 75.62 181 TRP A C 1
ATOM 1401 O O . TRP A 1 181 ? -2.754 5.657 -18.689 1.00 75.62 181 TRP A O 1
ATOM 1411 N N . ARG A 1 182 ? -4.492 5.004 -17.422 1.00 77.25 182 ARG A N 1
ATOM 1412 C CA . ARG A 1 182 ? -4.589 3.640 -17.962 1.00 77.25 182 ARG A CA 1
ATOM 1413 C C . ARG A 1 182 ? -5.367 3.535 -19.274 1.00 77.25 182 ARG A C 1
ATOM 1415 O O . ARG A 1 182 ? -5.341 2.461 -19.860 1.00 77.25 182 ARG A O 1
ATOM 1422 N N . ALA A 1 183 ? -6.107 4.558 -19.692 1.00 68.31 183 ALA A N 1
ATOM 1423 C CA . ALA A 1 183 ? -6.853 4.580 -20.952 1.00 68.31 183 ALA A CA 1
ATOM 1424 C C . ALA A 1 183 ? -5.996 5.158 -22.081 1.00 68.31 183 ALA A C 1
ATOM 1426 O O . ALA A 1 183 ? -6.019 4.637 -23.193 1.00 68.31 183 ALA A O 1
ATOM 1427 N N . ASP A 1 184 ? -5.173 6.158 -21.762 1.00 60.47 184 ASP A N 1
ATOM 1428 C CA . ASP A 1 184 ? -4.196 6.744 -22.686 1.00 60.47 184 ASP A CA 1
ATOM 1429 C C . ASP A 1 184 ? -3.036 5.785 -23.019 1.00 60.47 184 ASP A C 1
ATOM 1431 O O . ASP A 1 184 ? -2.218 6.063 -23.895 1.00 60.47 184 ASP A O 1
ATOM 1435 N N . ASN A 1 185 ? -2.938 4.651 -22.317 1.00 57.75 185 ASN A N 1
ATOM 1436 C CA . ASN A 1 185 ? -1.870 3.665 -22.458 1.00 57.75 185 ASN A CA 1
ATOM 1437 C C . ASN A 1 185 ? -2.449 2.241 -22.402 1.00 57.75 185 ASN A C 1
ATOM 1439 O O . ASN A 1 185 ? -3.523 2.015 -21.857 1.00 57.75 185 ASN A O 1
ATOM 1443 N N . SER A 1 186 ? -1.734 1.234 -22.912 1.00 65.56 186 SER A N 1
ATOM 1444 C CA . SER A 1 186 ? -2.100 -0.159 -22.606 1.00 65.56 186 SER A CA 1
ATOM 1445 C C . SER A 1 186 ? -1.975 -0.391 -21.096 1.00 65.56 186 SER A C 1
ATOM 1447 O O . SER A 1 186 ? -0.959 -0.018 -20.511 1.00 65.56 186 SER A O 1
ATOM 1449 N N . ARG A 1 187 ? -2.962 -1.032 -20.448 1.00 63.25 187 ARG A N 1
ATOM 1450 C CA . ARG A 1 187 ? -2.929 -1.323 -18.995 1.00 63.25 187 ARG A CA 1
ATOM 1451 C C . ARG A 1 187 ? -1.649 -2.046 -18.561 1.00 63.25 187 ARG A C 1
ATOM 1453 O O . ARG A 1 187 ? -1.173 -1.821 -17.455 1.00 63.25 187 ARG A O 1
ATOM 1460 N N . ALA A 1 188 ? -1.087 -2.877 -19.440 1.00 69.06 188 ALA A N 1
ATOM 1461 C CA . ALA A 1 188 ? 0.162 -3.602 -19.208 1.00 69.06 188 ALA A CA 1
ATOM 1462 C C . ALA A 1 188 ? 1.402 -2.688 -19.125 1.00 69.06 188 ALA A C 1
ATOM 1464 O O . ALA A 1 188 ? 2.439 -3.106 -18.616 1.00 69.06 188 ALA A O 1
ATOM 1465 N N . ASN A 1 189 ? 1.295 -1.446 -19.599 1.00 75.88 189 ASN A N 1
ATOM 1466 C CA . ASN A 1 189 ? 2.400 -0.497 -19.695 1.00 75.88 189 ASN A CA 1
ATOM 1467 C C . ASN A 1 189 ? 2.383 0.550 -18.571 1.00 75.88 189 ASN A C 1
ATOM 1469 O O . ASN A 1 189 ? 3.227 1.443 -18.577 1.00 75.88 189 ASN A O 1
ATOM 1473 N N . VAL A 1 190 ? 1.450 0.464 -17.615 1.00 83.31 190 VAL A N 1
ATOM 1474 C CA . VAL A 1 190 ? 1.348 1.411 -16.493 1.00 83.31 190 VAL A CA 1
ATOM 1475 C C . VAL A 1 190 ? 1.676 0.708 -15.179 1.00 83.31 190 VAL A C 1
ATOM 1477 O O . VAL A 1 190 ? 0.871 -0.068 -14.666 1.00 83.31 190 VAL A O 1
ATOM 1480 N N . GLN A 1 191 ? 2.836 1.022 -14.600 1.00 89.31 191 GLN A N 1
ATOM 1481 C CA . GLN A 1 191 ? 3.160 0.651 -13.222 1.00 89.31 191 GLN A CA 1
ATOM 1482 C C . GLN A 1 191 ? 2.637 1.732 -12.279 1.00 89.31 191 GLN A C 1
ATOM 1484 O O . GLN A 1 191 ? 2.884 2.915 -12.499 1.00 89.31 191 GLN A O 1
ATOM 1489 N N . VAL A 1 192 ? 1.958 1.338 -11.205 1.00 92.12 192 VAL A N 1
ATOM 1490 C CA . VAL A 1 192 ? 1.509 2.274 -10.167 1.00 92.12 192 VAL A CA 1
ATOM 1491 C C . VAL A 1 192 ? 2.437 2.167 -8.961 1.00 92.12 192 VAL A C 1
ATOM 1493 O O . VAL A 1 192 ? 2.747 1.057 -8.517 1.00 92.12 192 VAL A O 1
ATOM 1496 N N . VAL A 1 193 ? 2.881 3.311 -8.447 1.00 95.25 193 VAL A N 1
ATOM 1497 C CA . VAL A 1 193 ? 3.642 3.454 -7.201 1.00 95.25 193 VAL A CA 1
ATOM 1498 C C . VAL A 1 193 ? 2.860 4.381 -6.284 1.00 95.25 193 VAL A C 1
ATOM 1500 O O . VAL A 1 193 ? 2.390 5.420 -6.737 1.00 95.25 193 VAL A O 1
ATOM 1503 N N . THR A 1 194 ? 2.702 4.022 -5.015 1.00 95.75 194 THR A N 1
ATOM 1504 C CA . THR A 1 194 ? 1.918 4.811 -4.064 1.00 95.75 194 THR A CA 1
ATOM 1505 C C . THR A 1 194 ? 2.592 4.921 -2.705 1.00 95.75 194 THR A C 1
ATOM 1507 O O . THR A 1 194 ? 3.228 3.979 -2.241 1.00 95.75 194 THR A O 1
ATOM 1510 N N . GLY A 1 195 ? 2.401 6.062 -2.053 1.00 95.19 195 GLY A N 1
ATOM 1511 C CA . GLY A 1 195 ? 2.919 6.364 -0.721 1.00 95.19 195 GLY A CA 1
ATOM 1512 C C . GLY A 1 195 ? 2.130 7.516 -0.109 1.00 95.19 195 GLY A C 1
ATOM 1513 O O . GLY A 1 195 ? 1.602 8.358 -0.838 1.00 95.19 195 GLY A O 1
ATOM 1514 N N . GLY A 1 196 ? 1.995 7.554 1.217 1.00 91.75 196 GLY A N 1
ATOM 1515 C CA . GLY A 1 196 ? 1.148 8.562 1.842 1.00 91.75 196 GLY A CA 1
ATOM 1516 C C . GLY A 1 196 ? 1.485 8.939 3.276 1.00 91.75 196 GLY A C 1
ATOM 1517 O O . GLY A 1 196 ? 1.844 8.106 4.100 1.00 91.75 196 GLY A O 1
ATOM 1518 N N . MET A 1 197 ? 1.275 10.218 3.581 1.00 90.94 197 MET A N 1
ATOM 1519 C CA . MET A 1 197 ? 1.306 10.810 4.918 1.00 90.94 197 MET A CA 1
ATOM 1520 C C . MET A 1 197 ? 0.002 11.565 5.176 1.00 90.94 197 MET A C 1
ATOM 1522 O O . MET A 1 197 ? -0.065 12.791 5.089 1.00 90.94 197 MET A O 1
ATOM 1526 N N . MET A 1 198 ? -1.061 10.831 5.475 1.00 91.56 198 MET A N 1
ATOM 1527 C CA . MET A 1 198 ? -2.380 11.389 5.803 1.00 91.56 198 MET A CA 1
ATOM 1528 C C . MET A 1 198 ? -2.982 10.682 7.024 1.00 91.56 198 MET A C 1
ATOM 1530 O O . MET A 1 198 ? -2.440 9.659 7.442 1.00 91.56 198 MET A O 1
ATOM 1534 N N . PRO A 1 199 ? -4.068 11.183 7.636 1.00 91.56 199 PRO A N 1
ATOM 1535 C CA . PRO A 1 199 ? -4.777 10.455 8.686 1.00 91.56 199 PRO A CA 1
ATOM 1536 C C . PRO A 1 199 ? -5.092 9.008 8.290 1.00 91.56 199 PRO A C 1
ATOM 1538 O O . PRO A 1 199 ? -5.532 8.747 7.174 1.00 91.56 199 PRO A O 1
ATOM 1541 N N . VAL A 1 200 ? -4.896 8.075 9.222 1.00 92.06 200 VAL A N 1
ATOM 1542 C CA . VAL A 1 200 ? -4.993 6.623 8.988 1.00 92.06 200 VAL A CA 1
ATOM 1543 C C . VAL A 1 200 ? -6.338 6.192 8.382 1.00 92.06 200 VAL A C 1
ATOM 1545 O O . VAL A 1 200 ? -6.370 5.353 7.486 1.00 92.06 200 VAL A O 1
ATOM 1548 N N . SER A 1 201 ? -7.447 6.812 8.791 1.00 91.56 201 SER A N 1
ATOM 1549 C CA . SER A 1 201 ? -8.769 6.547 8.205 1.00 91.56 201 SER A CA 1
ATOM 1550 C C . SER A 1 201 ? -8.839 6.891 6.713 1.00 91.56 201 SER A C 1
ATOM 1552 O O . SER A 1 201 ? -9.456 6.161 5.943 1.00 91.56 201 SER A O 1
ATOM 1554 N N . LEU A 1 202 ? -8.168 7.965 6.285 1.00 94.19 202 LEU A N 1
ATOM 1555 C CA . LEU A 1 202 ? -8.089 8.351 4.876 1.00 94.19 202 LEU A CA 1
ATOM 1556 C C . LEU A 1 202 ? -7.144 7.435 4.095 1.00 94.19 202 LEU A C 1
ATOM 1558 O O . LEU A 1 202 ? -7.426 7.135 2.942 1.00 94.19 202 LEU A O 1
ATOM 1562 N N . GLN A 1 203 ? -6.075 6.928 4.724 1.00 95.19 203 GLN A N 1
ATOM 1563 C CA . GLN A 1 203 ? -5.201 5.899 4.136 1.00 95.19 203 GLN A CA 1
ATOM 1564 C C . GLN A 1 203 ? -5.972 4.620 3.820 1.00 95.19 203 GLN A C 1
ATOM 1566 O O . GLN A 1 203 ? -5.887 4.111 2.704 1.00 95.19 203 GLN A O 1
ATOM 1571 N N . PHE A 1 204 ? -6.766 4.146 4.781 1.00 95.31 204 PHE A N 1
ATOM 1572 C CA . PHE A 1 204 ? -7.660 3.010 4.585 1.00 95.31 204 PHE A CA 1
ATOM 1573 C C . PHE A 1 204 ? -8.667 3.283 3.460 1.00 95.31 204 PHE A C 1
ATOM 1575 O O . PHE A 1 204 ? -8.812 2.476 2.546 1.00 95.31 204 PHE A O 1
ATOM 1582 N N . TYR A 1 205 ? -9.306 4.455 3.463 1.00 94.06 205 TYR A N 1
ATOM 1583 C CA . TYR A 1 205 ? -10.274 4.815 2.428 1.00 94.06 205 TYR A CA 1
ATOM 1584 C C . TYR A 1 205 ? -9.655 4.898 1.022 1.00 94.06 205 TYR A C 1
ATOM 1586 O O . TYR A 1 205 ? -10.214 4.364 0.068 1.00 94.06 205 TYR A O 1
ATOM 1594 N N . ALA A 1 206 ? -8.466 5.488 0.883 1.00 94.69 206 ALA A N 1
ATOM 1595 C CA . ALA A 1 206 ? -7.734 5.507 -0.383 1.00 94.69 206 ALA A CA 1
ATOM 1596 C C . ALA A 1 206 ? -7.384 4.090 -0.868 1.00 94.69 206 ALA A C 1
ATOM 1598 O O . ALA A 1 206 ? -7.430 3.821 -2.068 1.00 94.69 206 ALA A O 1
ATOM 1599 N N . GLY A 1 207 ? -7.075 3.180 0.063 1.00 94.44 207 GLY A N 1
ATOM 1600 C CA . GLY A 1 207 ? -6.902 1.759 -0.226 1.00 94.44 207 GLY A CA 1
ATOM 1601 C C . GLY A 1 207 ? -8.170 1.137 -0.804 1.00 94.44 207 GLY A C 1
ATOM 1602 O O . GLY A 1 207 ? -8.112 0.542 -1.876 1.00 94.44 207 GLY A O 1
ATOM 1603 N N . MET A 1 208 ? -9.318 1.343 -0.154 1.00 93.12 208 MET A N 1
ATOM 1604 C CA . MET A 1 208 ? -10.608 0.842 -0.649 1.00 93.12 208 MET A CA 1
ATOM 1605 C C . MET A 1 208 ? -10.929 1.330 -2.064 1.00 93.12 208 MET A C 1
ATOM 1607 O O . MET A 1 208 ? -11.430 0.569 -2.881 1.00 93.12 208 MET A O 1
ATOM 1611 N N . LEU A 1 209 ? -10.644 2.599 -2.366 1.00 91.69 209 LEU A N 1
ATOM 1612 C CA . LEU A 1 209 ? -10.927 3.174 -3.683 1.00 91.69 209 LEU A CA 1
ATOM 1613 C C . LEU A 1 209 ? -10.067 2.570 -4.800 1.00 91.69 209 LEU A C 1
ATOM 1615 O O . LEU A 1 209 ? -10.506 2.523 -5.948 1.00 91.69 209 LEU A O 1
ATOM 1619 N N . LEU A 1 210 ? -8.838 2.150 -4.488 1.00 89.44 210 LEU A N 1
ATOM 1620 C CA . LEU A 1 210 ? -7.917 1.573 -5.469 1.00 89.44 210 LEU A CA 1
ATOM 1621 C C . LEU A 1 210 ? -8.064 0.058 -5.646 1.00 89.44 210 LEU A C 1
ATOM 1623 O O . LEU A 1 210 ? -7.560 -0.452 -6.650 1.00 89.44 210 LEU A O 1
ATOM 1627 N N . ASP A 1 211 ? -8.763 -0.607 -4.720 1.00 84.38 211 ASP A N 1
ATOM 1628 C CA . ASP A 1 211 ? -9.106 -2.036 -4.731 1.00 84.38 211 ASP A CA 1
ATOM 1629 C C . ASP A 1 211 ? -7.887 -2.973 -4.911 1.00 84.38 211 ASP A C 1
ATOM 1631 O O . ASP A 1 211 ? -6.732 -2.535 -5.007 1.00 84.38 211 ASP A O 1
ATOM 1635 N N . ASP A 1 212 ? -8.077 -4.289 -4.916 1.00 78.31 212 ASP A N 1
ATOM 1636 C CA . ASP A 1 212 ? -6.991 -5.270 -5.027 1.00 78.31 212 ASP A CA 1
ATOM 1637 C C . ASP A 1 212 ? -6.622 -5.677 -6.471 1.00 78.31 212 ASP A C 1
ATOM 1639 O O . ASP A 1 212 ? -5.533 -6.213 -6.688 1.00 78.31 212 ASP A O 1
ATOM 1643 N N . GLU A 1 213 ? -7.430 -5.309 -7.472 1.00 70.56 213 GLU A N 1
ATOM 1644 C CA . GLU A 1 213 ? -7.291 -5.753 -8.874 1.00 70.56 213 GLU A CA 1
ATOM 1645 C C . GLU A 1 213 ? -5.979 -5.317 -9.572 1.00 70.56 213 GLU A C 1
ATOM 1647 O O . GLU A 1 213 ? -5.592 -5.861 -10.610 1.00 70.56 213 GLU A O 1
ATOM 1652 N N . GLY A 1 214 ? -5.279 -4.309 -9.039 1.00 73.25 214 GLY A N 1
ATOM 1653 C CA . GLY A 1 214 ? -4.045 -3.761 -9.612 1.00 73.25 214 GLY A CA 1
ATOM 1654 C C . GLY A 1 214 ? -2.758 -4.190 -8.899 1.00 73.25 214 GLY A C 1
ATOM 1655 O O . GLY A 1 214 ? -2.686 -4.224 -7.670 1.00 73.25 214 GLY A O 1
ATOM 1656 N N . GLN A 1 215 ? -1.676 -4.390 -9.660 1.00 79.44 215 GLN A N 1
ATOM 1657 C CA . GLN A 1 215 ? -0.325 -4.422 -9.088 1.00 79.44 215 GLN A CA 1
ATOM 1658 C C . GLN A 1 215 ? 0.130 -2.995 -8.756 1.00 79.44 215 GLN A C 1
ATOM 1660 O O . GLN A 1 215 ? 0.300 -2.159 -9.646 1.00 79.44 215 GLN A O 1
ATOM 1665 N N . LEU A 1 216 ? 0.307 -2.716 -7.465 1.00 90.25 216 LEU A N 1
ATOM 1666 C CA . LEU A 1 216 ? 0.802 -1.443 -6.945 1.00 90.25 216 LEU A CA 1
ATOM 1667 C C . LEU A 1 216 ? 2.084 -1.710 -6.163 1.00 90.25 216 LEU A C 1
ATOM 1669 O O . LEU A 1 216 ? 2.113 -2.611 -5.326 1.00 90.25 216 LEU A O 1
ATOM 1673 N N . LEU A 1 217 ? 3.110 -0.898 -6.401 1.00 94.25 217 LEU A N 1
ATOM 1674 C CA . LEU A 1 217 ? 4.229 -0.796 -5.477 1.00 94.25 217 LEU A CA 1
ATOM 1675 C C . LEU A 1 217 ? 3.846 0.189 -4.375 1.00 94.25 217 LEU A C 1
ATOM 1677 O O . LEU A 1 217 ? 3.569 1.353 -4.659 1.00 94.25 217 LEU A O 1
ATOM 1681 N N . VAL A 1 218 ? 3.840 -0.273 -3.131 1.00 95.81 218 VAL A N 1
ATOM 1682 C CA . VAL A 1 218 ? 3.584 0.570 -1.964 1.00 95.81 218 VAL A CA 1
ATOM 1683 C C . VAL A 1 218 ? 4.915 0.925 -1.310 1.00 95.81 218 VAL A C 1
ATOM 1685 O O . VAL A 1 218 ? 5.755 0.053 -1.092 1.00 95.81 218 VAL A O 1
ATOM 1688 N N . MET A 1 219 ? 5.110 2.207 -1.021 1.00 96.06 219 MET A N 1
ATOM 1689 C CA . MET A 1 219 ? 6.271 2.733 -0.312 1.00 96.06 219 MET A CA 1
ATOM 1690 C C . MET A 1 219 ? 5.812 3.459 0.949 1.00 96.06 219 MET A C 1
ATOM 1692 O O . MET A 1 219 ? 4.786 4.139 0.943 1.00 96.06 219 MET A O 1
ATOM 1696 N N . ASP A 1 220 ? 6.606 3.340 2.007 1.00 94.69 220 ASP A N 1
ATOM 1697 C CA . ASP A 1 220 ? 6.373 4.004 3.286 1.00 94.69 220 ASP A CA 1
ATOM 1698 C C . ASP A 1 220 ? 7.452 5.045 3.557 1.00 94.69 220 ASP A C 1
ATOM 1700 O O . ASP A 1 220 ? 8.566 4.966 3.042 1.00 94.69 220 ASP A O 1
ATOM 1704 N N . TRP A 1 221 ? 7.118 6.037 4.376 1.00 92.94 221 TRP A N 1
ATOM 1705 C CA . TRP A 1 221 ? 8.098 7.010 4.832 1.00 92.94 221 TRP A CA 1
ATOM 1706 C C . TRP A 1 221 ? 8.889 6.474 6.018 1.00 92.94 221 TRP A C 1
ATOM 1708 O O . TRP A 1 221 ? 8.338 6.234 7.096 1.00 92.94 221 TRP A O 1
ATOM 1718 N N . ASP A 1 222 ? 10.193 6.340 5.831 1.00 92.44 222 ASP A N 1
ATOM 1719 C CA . ASP A 1 222 ? 11.137 6.015 6.885 1.00 92.44 222 ASP A CA 1
ATOM 1720 C C . ASP A 1 222 ? 11.451 7.287 7.676 1.00 92.44 222 ASP A C 1
ATOM 1722 O O . ASP A 1 222 ? 12.187 8.160 7.218 1.00 92.44 222 ASP A O 1
ATOM 1726 N N . ARG A 1 223 ? 10.881 7.404 8.883 1.00 87.38 223 ARG A N 1
ATOM 1727 C CA . ARG A 1 223 ? 11.087 8.595 9.731 1.00 87.38 223 ARG A CA 1
ATOM 1728 C C . ARG A 1 223 ? 12.516 8.715 10.262 1.00 87.38 223 ARG A C 1
ATOM 1730 O O . ARG A 1 223 ? 12.873 9.782 10.733 1.00 87.38 223 ARG A O 1
ATOM 1737 N N . THR A 1 224 ? 13.302 7.641 10.228 1.00 89.69 224 THR A N 1
ATOM 1738 C CA . THR A 1 224 ? 14.699 7.659 10.675 1.00 89.69 224 THR A CA 1
ATOM 1739 C C . THR A 1 224 ? 15.618 8.120 9.549 1.00 89.69 224 THR A C 1
ATOM 1741 O O . THR A 1 224 ? 16.587 8.828 9.799 1.00 89.69 224 THR A O 1
ATOM 1744 N N . ARG A 1 225 ? 15.316 7.731 8.305 1.00 89.44 225 ARG A N 1
ATOM 1745 C CA . ARG A 1 225 ? 16.069 8.159 7.112 1.00 89.44 225 ARG A CA 1
ATOM 1746 C C . ARG A 1 225 ? 15.553 9.448 6.484 1.00 89.44 225 ARG A C 1
ATOM 1748 O O . ARG A 1 225 ? 16.213 9.980 5.595 1.00 89.44 225 ARG A O 1
ATOM 1755 N N . GLU A 1 226 ? 14.372 9.895 6.903 1.00 90.31 226 GLU A N 1
ATOM 1756 C CA . GLU A 1 226 ? 13.643 11.007 6.295 1.00 90.31 226 GLU A CA 1
ATOM 1757 C C . GLU A 1 226 ? 13.548 10.825 4.772 1.00 90.31 226 GLU A C 1
ATOM 1759 O O . GLU A 1 226 ? 13.904 11.700 3.972 1.00 90.31 226 GLU A O 1
ATOM 1764 N N . ASP A 1 227 ? 13.140 9.622 4.361 1.00 91.88 227 ASP A N 1
ATOM 1765 C CA . ASP A 1 227 ? 12.990 9.272 2.954 1.00 91.88 227 ASP A CA 1
ATOM 1766 C C . ASP A 1 227 ? 11.913 8.214 2.729 1.00 91.88 227 ASP A C 1
ATOM 1768 O O . ASP A 1 227 ? 11.548 7.450 3.624 1.00 91.88 227 ASP A O 1
ATOM 1772 N N . TRP A 1 228 ? 11.429 8.144 1.496 1.00 94.44 228 TRP A N 1
ATOM 1773 C CA . TRP A 1 228 ? 10.538 7.081 1.067 1.00 94.44 228 TRP A CA 1
ATOM 1774 C C . TRP A 1 228 ? 11.322 5.792 0.861 1.00 94.44 228 TRP A C 1
ATOM 177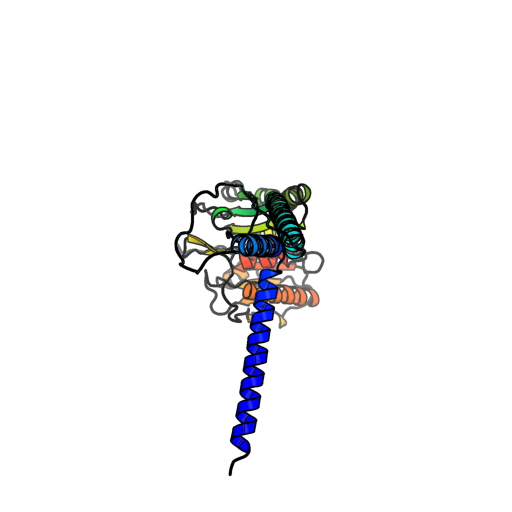6 O O . TRP A 1 228 ? 12.397 5.765 0.258 1.00 94.44 228 TRP A O 1
ATOM 1786 N N . ARG A 1 229 ? 10.749 4.693 1.332 1.00 94.50 229 ARG A N 1
ATOM 1787 C CA . ARG A 1 229 ? 11.399 3.395 1.353 1.00 94.50 229 ARG A CA 1
ATOM 1788 C C . ARG A 1 229 ? 10.440 2.302 0.908 1.00 94.50 229 ARG A C 1
ATOM 1790 O O . ARG A 1 229 ? 9.256 2.290 1.236 1.00 94.50 229 ARG A O 1
ATOM 1797 N N . GLU A 1 230 ? 10.983 1.368 0.143 1.00 95.81 230 GLU A N 1
ATOM 1798 C CA . GLU A 1 230 ? 10.285 0.149 -0.242 1.00 95.81 230 GLU A CA 1
ATOM 1799 C C . GLU A 1 230 ? 10.268 -0.885 0.886 1.00 95.81 230 GLU A C 1
ATOM 1801 O O . GLU A 1 230 ? 11.194 -0.963 1.696 1.00 95.81 230 GLU A O 1
ATOM 1806 N N . LEU A 1 231 ? 9.250 -1.744 0.872 1.00 96.25 231 LEU A N 1
ATOM 1807 C CA . LEU A 1 231 ? 9.088 -2.830 1.834 1.00 96.25 231 LEU A CA 1
ATOM 1808 C C . LEU A 1 231 ? 9.913 -4.068 1.425 1.00 96.25 231 LEU A C 1
ATOM 1810 O O . LEU A 1 231 ? 9.371 -5.089 0.999 1.00 96.25 231 LEU A O 1
ATOM 1814 N N . THR A 1 232 ? 11.241 -3.952 1.485 1.00 95.94 232 THR A N 1
ATOM 1815 C CA . THR A 1 232 ? 12.185 -4.970 0.987 1.00 95.94 232 THR A CA 1
ATOM 1816 C C . THR A 1 232 ? 12.790 -5.878 2.054 1.00 95.94 232 THR A C 1
ATOM 1818 O O . THR A 1 232 ? 13.564 -6.772 1.709 1.00 95.94 232 THR A O 1
ATOM 1821 N N . GLU A 1 233 ? 12.493 -5.661 3.334 1.00 96.38 233 GLU A N 1
ATOM 1822 C CA . GLU A 1 233 ? 13.026 -6.500 4.410 1.00 96.38 233 GLU A CA 1
ATOM 1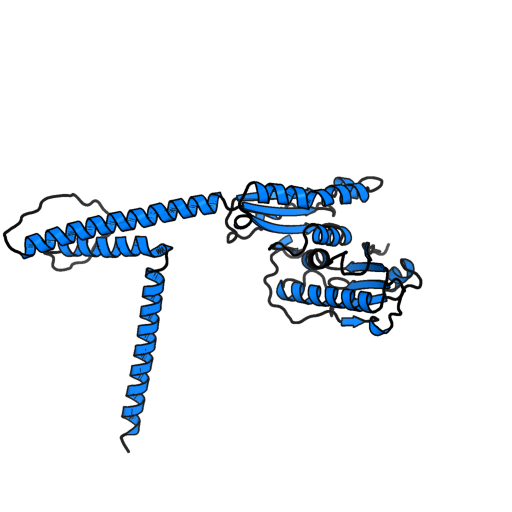823 C C . GLU A 1 233 ? 12.399 -7.908 4.390 1.00 96.38 233 GLU A C 1
ATOM 1825 O O . GLU A 1 233 ? 11.282 -8.092 3.894 1.00 96.38 233 GL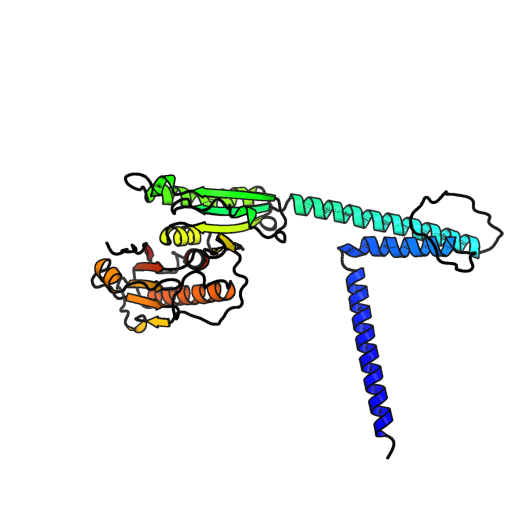U A O 1
ATOM 1830 N N . PRO A 1 234 ? 13.112 -8.934 4.890 1.00 96.06 234 PRO A N 1
ATOM 1831 C CA . PRO A 1 234 ? 12.538 -10.266 5.035 1.00 96.06 234 PRO A CA 1
ATOM 1832 C C . PRO A 1 234 ? 11.388 -10.254 6.049 1.00 96.06 234 PRO A C 1
ATOM 1834 O O . PRO A 1 234 ? 11.397 -9.500 7.015 1.00 96.06 234 PRO A O 1
ATOM 1837 N N . ASP A 1 235 ? 10.391 -11.108 5.831 1.00 95.75 235 ASP A N 1
ATOM 1838 C CA . ASP A 1 235 ? 9.325 -11.339 6.810 1.00 95.75 235 ASP A CA 1
ATOM 1839 C C . ASP A 1 235 ? 9.882 -12.060 8.042 1.00 95.75 235 ASP A C 1
ATOM 1841 O O . ASP A 1 235 ? 10.463 -13.141 7.927 1.00 95.75 235 ASP A O 1
ATOM 1845 N N . LEU A 1 236 ? 9.691 -11.456 9.215 1.00 93.00 236 LEU A N 1
ATOM 1846 C CA . LEU A 1 236 ? 10.149 -11.996 10.496 1.00 93.00 236 LEU A CA 1
ATOM 1847 C C . LEU A 1 236 ? 9.146 -12.975 11.127 1.00 93.00 236 LEU A C 1
ATOM 1849 O O . LEU A 1 236 ? 9.388 -13.486 12.217 1.00 93.00 236 LEU A O 1
ATOM 1853 N N . GLY A 1 237 ? 8.013 -13.238 10.469 1.00 94.62 237 GLY A N 1
ATOM 1854 C CA . GLY A 1 237 ? 6.968 -14.129 10.977 1.00 94.62 237 GLY A CA 1
ATOM 1855 C C . GLY A 1 237 ? 6.125 -13.517 12.098 1.00 94.62 237 GLY A C 1
ATOM 1856 O O . GLY A 1 237 ? 5.325 -14.220 12.709 1.00 94.62 237 GLY A O 1
ATOM 1857 N N . ILE A 1 238 ? 6.277 -12.217 12.362 1.00 94.56 238 ILE A N 1
ATOM 1858 C CA . ILE A 1 238 ? 5.513 -11.494 13.380 1.00 94.56 238 ILE A CA 1
ATOM 1859 C C . ILE A 1 238 ? 4.092 -11.264 12.857 1.00 94.56 238 ILE A C 1
ATOM 1861 O O . ILE A 1 238 ? 3.893 -10.818 11.726 1.00 94.56 238 ILE A O 1
ATOM 1865 N N . ARG A 1 239 ? 3.094 -11.610 13.668 1.00 96.44 239 ARG A N 1
ATOM 1866 C CA . ARG A 1 239 ? 1.667 -11.603 13.320 1.00 96.44 239 ARG A CA 1
ATOM 1867 C C . ARG A 1 239 ? 0.855 -10.952 14.427 1.00 96.44 239 ARG A C 1
ATOM 1869 O O . ARG A 1 239 ? 1.370 -10.773 15.525 1.00 96.44 239 ARG A O 1
ATOM 1876 N N . PHE A 1 240 ? -0.398 -10.610 14.142 1.00 97.50 240 PHE A N 1
ATOM 1877 C CA . PHE A 1 240 ? -1.308 -10.164 15.191 1.00 97.50 240 PHE A CA 1
ATOM 1878 C C . PHE A 1 240 ? -1.654 -11.317 16.129 1.00 97.50 240 PHE A C 1
ATOM 1880 O O . PHE A 1 240 ? -2.002 -12.406 15.661 1.00 97.50 240 PHE A O 1
ATOM 1887 N N . ASP A 1 241 ? -1.609 -11.035 17.426 1.00 96.25 241 ASP A N 1
ATOM 1888 C CA . ASP A 1 241 ? -2.417 -11.719 18.422 1.00 96.25 241 ASP A CA 1
ATOM 1889 C C . ASP A 1 241 ? -3.859 -11.202 18.324 1.00 96.25 241 ASP A C 1
ATOM 1891 O O . ASP A 1 241 ? -4.085 -9.998 18.171 1.00 96.25 241 ASP A O 1
ATOM 1895 N N . VAL A 1 242 ? -4.828 -12.118 18.331 1.00 95.88 242 VAL A N 1
ATOM 1896 C CA . VAL A 1 242 ? -6.243 -11.813 18.084 1.00 95.88 242 VAL A CA 1
ATOM 1897 C C . VAL A 1 242 ? -7.038 -12.100 19.345 1.00 95.88 242 VAL A C 1
ATOM 1899 O O . VAL A 1 242 ? -7.225 -13.257 19.712 1.00 95.88 242 VAL A O 1
ATOM 1902 N N . GLN A 1 243 ? -7.546 -11.048 19.979 1.00 94.75 243 GLN A N 1
ATOM 1903 C CA . GLN A 1 243 ? -8.244 -11.129 21.263 1.00 94.75 243 GLN A CA 1
ATOM 1904 C C . GLN A 1 243 ? -9.712 -10.706 21.132 1.00 94.75 243 GLN A C 1
ATOM 1906 O O . GLN A 1 243 ? -10.064 -9.911 20.259 1.00 94.75 243 GLN A O 1
ATOM 1911 N N . GLY A 1 244 ? -10.580 -11.248 21.994 1.00 91.94 244 GLY A N 1
ATOM 1912 C CA . GLY A 1 244 ? -12.005 -10.886 22.092 1.00 91.94 244 GLY A CA 1
ATOM 1913 C C . GLY A 1 244 ? -12.910 -11.424 20.977 1.00 91.94 244 GLY A C 1
ATOM 1914 O O . GLY A 1 244 ? -14.121 -11.230 21.017 1.00 91.94 244 GLY A O 1
ATOM 1915 N N . LEU A 1 245 ? -12.354 -12.114 19.976 1.00 90.69 245 LEU A N 1
ATOM 1916 C CA . LEU A 1 245 ? -13.112 -12.583 18.812 1.00 90.69 245 LEU A CA 1
ATOM 1917 C C . LEU A 1 245 ? -14.078 -13.735 19.128 1.00 90.69 245 LEU A C 1
ATOM 1919 O O . LEU A 1 245 ? -15.103 -13.866 18.461 1.00 90.69 245 LEU A O 1
ATOM 1923 N N . ASP A 1 246 ? -13.762 -14.563 20.123 1.00 88.31 246 ASP A N 1
ATOM 1924 C CA . ASP A 1 246 ? -14.570 -15.736 20.477 1.00 88.31 246 ASP A CA 1
ATOM 1925 C C . ASP A 1 246 ? -15.804 -15.376 21.330 1.00 88.31 246 ASP A C 1
ATOM 1927 O O . ASP A 1 246 ? -16.767 -16.140 21.374 1.00 88.31 246 ASP A O 1
ATOM 1931 N N . ASP A 1 247 ? -15.826 -14.180 21.930 1.00 86.06 247 ASP A N 1
ATOM 1932 C CA . ASP A 1 247 ? -16.913 -13.696 22.795 1.00 86.06 247 ASP A CA 1
ATOM 1933 C C . ASP A 1 247 ? -18.004 -12.917 22.031 1.00 86.06 247 ASP A C 1
ATOM 1935 O O . ASP A 1 247 ? -18.981 -12.433 22.618 1.00 86.06 247 ASP A O 1
ATOM 1939 N N . ILE A 1 248 ? -17.858 -12.780 20.709 1.00 89.00 248 ILE A N 1
ATOM 1940 C CA . ILE A 1 248 ? -18.757 -11.977 19.876 1.00 89.00 248 ILE A CA 1
ATOM 1941 C C . ILE A 1 248 ? -20.091 -12.691 19.652 1.00 89.00 248 ILE A C 1
ATOM 1943 O O . ILE A 1 248 ? -20.169 -13.774 19.070 1.00 89.00 248 ILE A O 1
ATOM 1947 N N . LYS A 1 249 ? -21.172 -12.027 20.068 1.00 80.94 249 LYS A N 1
ATOM 1948 C CA . LYS A 1 249 ? -22.553 -12.468 19.849 1.00 80.94 249 LYS A CA 1
ATOM 1949 C C . LYS A 1 249 ? -23.123 -11.897 18.555 1.00 80.94 249 LYS A C 1
ATOM 1951 O O . LYS A 1 249 ? -22.814 -10.771 18.160 1.00 80.94 249 LYS A O 1
ATOM 1956 N N . ALA A 1 250 ? -24.028 -12.655 17.943 1.00 75.75 250 ALA A N 1
ATOM 1957 C CA . ALA A 1 250 ? -24.700 -12.245 16.718 1.00 75.75 250 ALA A CA 1
ATOM 1958 C C . ALA A 1 250 ? -25.511 -10.958 16.877 1.00 75.75 250 ALA A C 1
ATOM 1960 O O . ALA A 1 250 ? -26.072 -10.703 17.940 1.00 75.75 250 ALA A O 1
ATOM 1961 N N . GLN A 1 251 ? -25.597 -10.187 15.788 1.00 72.25 251 GLN A N 1
ATOM 1962 C CA . GLN A 1 251 ? -26.359 -8.936 15.684 1.00 72.25 251 GLN A CA 1
ATOM 1963 C C . GLN A 1 251 ? -25.861 -7.805 16.602 1.00 72.25 251 GLN A C 1
ATOM 1965 O O . GLN A 1 251 ? -26.612 -6.883 16.908 1.00 72.25 251 GLN A O 1
ATOM 1970 N N . THR A 1 252 ? -24.597 -7.865 17.029 1.00 82.12 252 THR A N 1
ATOM 1971 C CA . THR A 1 252 ? -23.943 -6.793 17.795 1.00 82.12 252 THR A CA 1
ATOM 1972 C C . THR A 1 252 ? -23.017 -5.991 16.881 1.00 82.12 252 THR A C 1
ATOM 1974 O O . THR A 1 252 ? -22.325 -6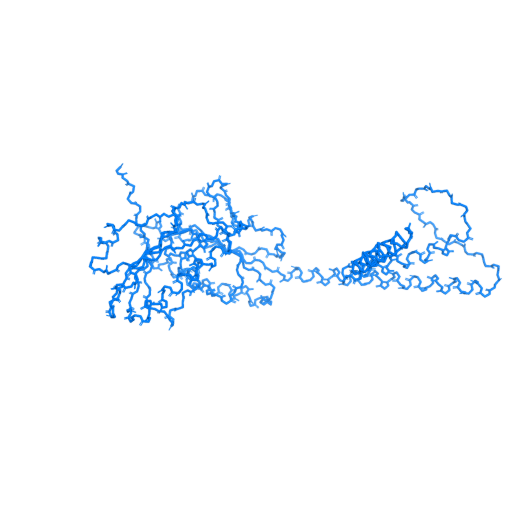.576 16.046 1.00 82.12 252 THR A O 1
ATOM 1977 N N . ASP A 1 253 ? -22.969 -4.671 17.056 1.00 91.38 253 ASP A N 1
ATOM 1978 C CA . ASP A 1 253 ? -21.914 -3.830 16.483 1.00 91.38 253 ASP A CA 1
ATOM 1979 C C . ASP A 1 253 ? -20.612 -4.025 17.275 1.00 91.38 253 ASP A C 1
ATOM 1981 O O . ASP A 1 253 ? -20.633 -4.152 18.497 1.00 91.38 253 ASP A O 1
ATOM 1985 N N . VAL A 1 254 ? -19.468 -4.066 16.594 1.00 93.88 254 VAL A N 1
ATOM 1986 C CA . VAL A 1 254 ? -18.177 -4.420 17.210 1.00 93.88 254 VAL A CA 1
ATOM 1987 C C . VAL A 1 254 ? -17.142 -3.344 16.928 1.00 93.88 254 VAL A C 1
ATOM 1989 O O . VAL A 1 254 ? -17.099 -2.784 15.831 1.00 93.88 254 VAL A O 1
ATOM 1992 N N . VAL A 1 255 ? -16.256 -3.082 17.886 1.00 94.88 255 VAL A N 1
ATOM 1993 C CA . VAL A 1 255 ? -15.036 -2.315 17.630 1.00 94.88 255 VAL A CA 1
ATOM 1994 C C . VAL A 1 255 ? -13.916 -3.270 17.240 1.00 94.88 255 VAL A C 1
ATOM 1996 O O . VAL A 1 255 ? -13.569 -4.166 18.002 1.00 94.88 255 VAL A O 1
ATOM 1999 N N . LEU A 1 256 ? -13.321 -3.064 16.066 1.00 95.81 256 LEU A N 1
ATOM 2000 C CA . LEU A 1 256 ? -12.086 -3.736 15.671 1.00 95.81 256 LEU A CA 1
ATOM 2001 C C . LEU A 1 256 ? -10.922 -2.771 15.890 1.00 95.81 256 LEU A C 1
ATOM 2003 O O . LEU A 1 256 ? -10.738 -1.824 15.123 1.00 95.81 256 LEU A O 1
ATOM 2007 N N . ALA A 1 257 ? -10.150 -3.004 16.944 1.00 95.88 257 ALA A N 1
ATOM 2008 C CA . ALA A 1 257 ? -8.942 -2.256 17.246 1.00 95.88 257 ALA A CA 1
ATOM 2009 C C . ALA A 1 257 ? -7.730 -2.946 16.613 1.00 95.88 257 ALA A C 1
ATOM 2011 O O . ALA A 1 257 ? -7.556 -4.155 16.741 1.00 95.88 257 ALA A O 1
ATOM 2012 N N . VAL A 1 258 ? -6.869 -2.182 15.947 1.00 96.31 258 VAL A N 1
ATOM 2013 C CA . VAL A 1 258 ? -5.631 -2.686 15.345 1.00 96.31 258 VAL A CA 1
ATOM 2014 C C . VAL A 1 258 ? -4.448 -1.894 15.876 1.00 96.31 258 VAL A C 1
ATOM 2016 O O . VAL A 1 258 ? -4.363 -0.679 15.679 1.00 96.31 258 VAL A O 1
ATOM 2019 N N . SER A 1 259 ? -3.500 -2.605 16.474 1.00 95.94 259 SER A N 1
ATOM 2020 C CA . SER A 1 259 ? -2.255 -2.076 17.020 1.00 95.94 259 SER A CA 1
ATOM 2021 C C . SER A 1 259 ? -1.063 -2.680 16.291 1.00 95.94 259 SER A C 1
ATOM 2023 O O . SER A 1 259 ? -0.495 -3.676 16.724 1.00 95.94 259 SER A O 1
ATOM 2025 N N . ALA A 1 260 ? -0.698 -2.093 15.151 1.00 94.25 260 ALA A N 1
ATOM 2026 C CA . ALA A 1 260 ? 0.439 -2.551 14.350 1.00 94.25 260 ALA A CA 1
ATOM 2027 C C . ALA A 1 260 ? 1.719 -1.752 14.637 1.00 94.25 260 ALA A C 1
ATOM 2029 O O . ALA A 1 260 ? 2.803 -2.328 14.689 1.00 94.25 260 ALA A O 1
ATOM 2030 N N . SER A 1 261 ? 1.598 -0.432 14.820 1.00 89.94 261 SER A N 1
ATOM 2031 C CA . SER A 1 261 ? 2.738 0.464 15.086 1.00 89.94 261 SER A CA 1
ATOM 2032 C C . SER A 1 261 ? 2.643 1.241 16.394 1.00 89.94 261 SER A C 1
ATOM 2034 O O . SER A 1 261 ? 3.630 1.825 16.826 1.00 89.94 261 SER A O 1
ATOM 2036 N N . TYR A 1 262 ? 1.449 1.303 16.979 1.00 86.50 262 TYR A N 1
ATOM 2037 C CA . TYR A 1 262 ? 1.204 1.824 18.317 1.00 86.50 262 TYR A CA 1
ATOM 2038 C C . TYR A 1 262 ? 0.122 0.980 18.968 1.00 86.50 262 TYR A C 1
ATOM 2040 O O . TYR A 1 262 ? -0.755 0.448 18.278 1.00 86.50 262 TYR A O 1
ATOM 2048 N N . ARG A 1 263 ? 0.154 0.917 20.295 1.00 87.62 263 ARG A N 1
ATOM 2049 C CA . ARG A 1 263 ? -0.938 0.344 21.067 1.00 87.62 263 ARG A CA 1
ATOM 2050 C C . ARG A 1 263 ? -2.147 1.276 21.027 1.00 87.62 263 ARG A C 1
ATOM 2052 O O . ARG A 1 263 ? -2.004 2.489 21.160 1.00 87.62 263 ARG A O 1
ATOM 2059 N N . ALA A 1 264 ? -3.321 0.712 20.773 1.00 83.38 264 ALA A N 1
ATOM 2060 C CA . ALA A 1 264 ? -4.578 1.433 20.876 1.00 83.38 264 ALA A CA 1
ATOM 2061 C C . ALA A 1 264 ? -5.058 1.316 22.326 1.00 83.38 264 ALA A C 1
ATOM 2063 O O . ALA A 1 264 ? -5.167 0.208 22.847 1.00 83.38 264 ALA A O 1
ATOM 2064 N N . GLU A 1 265 ? -5.307 2.447 22.980 1.00 85.56 265 GLU A N 1
ATOM 2065 C CA . GLU A 1 265 ? -5.658 2.470 24.398 1.00 85.56 265 GLU A CA 1
ATOM 2066 C C . GLU A 1 265 ? -7.129 2.089 24.587 1.00 85.56 265 GLU A C 1
ATOM 2068 O O . GLU A 1 265 ? -8.037 2.799 24.147 1.00 85.56 265 GLU A O 1
ATOM 2073 N N . PHE A 1 266 ? -7.383 0.966 25.264 1.00 83.69 266 PHE A N 1
ATOM 2074 C CA . PHE A 1 266 ? -8.747 0.466 25.470 1.00 83.69 266 PHE A CA 1
ATOM 2075 C C . PHE A 1 266 ? -9.626 1.465 26.216 1.00 83.69 266 PHE A C 1
ATOM 2077 O O . PHE A 1 266 ? -10.786 1.623 25.860 1.00 83.69 266 PHE A O 1
ATOM 2084 N N . GLN A 1 267 ? -9.064 2.217 27.165 1.00 86.12 267 GLN A N 1
ATOM 2085 C CA . GLN A 1 267 ? -9.814 3.239 27.898 1.00 86.12 267 GLN A CA 1
ATOM 2086 C C . GLN A 1 267 ? -10.387 4.320 26.974 1.00 86.12 267 GLN A C 1
ATOM 2088 O O . GLN A 1 267 ? -11.485 4.821 27.205 1.00 86.12 267 GLN A O 1
ATOM 2093 N N . ASP A 1 268 ? -9.657 4.705 25.930 1.00 86.88 268 ASP A N 1
ATOM 2094 C CA . ASP A 1 268 ? -10.108 5.738 24.998 1.00 86.88 268 ASP A CA 1
ATOM 2095 C C . ASP A 1 268 ? -11.066 5.171 23.951 1.00 86.88 268 ASP A C 1
ATOM 2097 O O . ASP A 1 268 ? -12.026 5.842 23.562 1.00 86.88 268 ASP A O 1
ATOM 2101 N N . ILE A 1 269 ? -10.865 3.910 23.560 1.00 88.88 269 ILE A N 1
ATOM 2102 C CA . ILE A 1 269 ? -11.819 3.169 22.734 1.00 88.88 269 ILE A CA 1
ATOM 2103 C C . ILE A 1 269 ? -13.160 3.021 23.462 1.00 88.88 269 ILE A C 1
ATOM 2105 O O . ILE A 1 269 ? -14.194 3.340 22.883 1.00 88.88 269 ILE A O 1
ATOM 2109 N N . GLU A 1 270 ? -13.155 2.607 24.729 1.00 89.94 270 GLU A N 1
ATOM 2110 C CA . GLU A 1 270 ? -14.359 2.439 25.550 1.00 89.94 270 GLU A CA 1
ATOM 2111 C C . GLU A 1 270 ? -15.110 3.760 25.745 1.00 89.94 270 GLU A C 1
ATOM 2113 O O . GLU A 1 270 ? -16.337 3.789 25.669 1.00 89.94 270 GLU A O 1
ATOM 2118 N N . LYS A 1 271 ? -14.398 4.880 25.927 1.00 90.75 271 LYS A N 1
ATOM 2119 C CA . LYS A 1 271 ? -15.025 6.214 25.971 1.00 90.75 271 LYS A CA 1
ATOM 2120 C C . LYS A 1 271 ? -15.692 6.580 24.644 1.00 90.75 271 LYS A C 1
ATOM 2122 O O . LYS A 1 271 ? -16.749 7.207 24.647 1.00 90.75 271 LYS A O 1
ATOM 2127 N N . ALA A 1 272 ? -15.067 6.241 23.515 1.00 89.06 272 ALA A N 1
ATOM 2128 C CA . ALA A 1 272 ? -15.579 6.568 22.185 1.00 89.06 272 ALA A CA 1
ATOM 2129 C C . ALA A 1 272 ? -16.717 5.636 21.727 1.00 89.06 272 ALA A C 1
ATOM 2131 O O . ALA A 1 272 ? -17.568 6.057 20.940 1.00 89.06 272 ALA A O 1
ATOM 2132 N N . PHE A 1 273 ? -16.726 4.395 22.216 1.00 91.62 273 PHE A N 1
ATOM 2133 C CA . PHE A 1 273 ? -17.655 3.327 21.844 1.00 91.62 273 PHE A CA 1
ATOM 2134 C C . PHE A 1 273 ? -18.174 2.589 23.092 1.00 91.62 273 PHE A C 1
ATOM 2136 O O . PHE A 1 273 ? -17.892 1.402 23.281 1.00 91.62 273 PHE A O 1
ATOM 2143 N N . PRO A 1 274 ? -18.924 3.278 23.968 1.00 91.06 274 PRO A N 1
ATOM 2144 C CA . PRO A 1 274 ? -19.324 2.718 25.251 1.00 91.06 274 PRO A CA 1
ATOM 2145 C C . PRO A 1 274 ? -20.228 1.494 25.077 1.00 91.06 274 PRO A C 1
ATOM 2147 O O . PRO A 1 274 ? -21.240 1.545 24.379 1.00 91.06 274 PRO A O 1
ATOM 2150 N N . GLY A 1 275 ? -19.868 0.398 25.751 1.00 89.12 275 GLY A N 1
ATOM 2151 C CA . GLY A 1 275 ? -20.652 -0.839 25.789 1.00 89.12 275 GLY A CA 1
ATOM 2152 C C . GLY A 1 275 ? -20.543 -1.730 24.549 1.00 89.12 275 GLY A C 1
ATOM 2153 O O . GLY A 1 275 ? -21.199 -2.771 24.517 1.00 89.12 275 GLY A O 1
ATOM 2154 N N . LEU A 1 276 ? -19.732 -1.364 23.549 1.00 92.00 276 LEU A N 1
ATOM 2155 C CA . LEU A 1 276 ? -19.486 -2.229 22.396 1.00 92.00 276 LEU A CA 1
ATOM 2156 C C . LEU A 1 276 ? -18.367 -3.240 22.696 1.00 92.00 276 LEU A C 1
ATOM 2158 O O . LEU A 1 276 ? -17.346 -2.861 23.273 1.00 92.00 276 LEU A O 1
ATOM 2162 N N . PRO A 1 277 ? -18.516 -4.514 22.290 1.00 93.31 277 PRO A N 1
ATOM 2163 C CA . PRO A 1 277 ? -17.436 -5.488 22.382 1.00 93.31 277 PRO A CA 1
ATOM 2164 C C . PRO A 1 277 ? -16.248 -5.076 21.503 1.00 93.31 277 PRO A C 1
ATOM 2166 O O . PRO A 1 277 ? -16.419 -4.530 20.407 1.00 93.31 277 PRO A O 1
ATOM 2169 N N . ILE A 1 278 ? -15.039 -5.370 21.983 1.00 93.75 278 ILE A N 1
ATOM 2170 C CA . ILE A 1 278 ? -13.782 -5.017 21.322 1.00 93.75 278 ILE A CA 1
ATOM 2171 C C . ILE A 1 278 ? -13.083 -6.300 20.873 1.00 93.75 278 ILE A C 1
ATOM 2173 O O . ILE A 1 278 ? -12.799 -7.178 21.684 1.00 93.75 278 ILE A O 1
ATOM 2177 N N . VAL A 1 279 ? -12.769 -6.377 19.582 1.00 95.31 279 VAL A N 1
ATOM 2178 C CA . VAL A 1 279 ? -11.806 -7.334 19.031 1.00 95.31 279 VAL A CA 1
ATOM 2179 C C . VAL A 1 279 ? -10.502 -6.599 18.784 1.00 95.31 279 VAL A C 1
ATOM 2181 O O . VAL A 1 279 ? -10.493 -5.559 18.124 1.00 95.31 279 VAL A O 1
ATOM 2184 N N . HIS A 1 280 ? -9.397 -7.133 19.297 1.00 96.00 280 HIS A N 1
ATOM 2185 C CA . HIS A 1 280 ? -8.089 -6.492 19.201 1.00 96.00 280 HIS A CA 1
ATOM 2186 C C . HIS A 1 280 ? -7.121 -7.343 18.388 1.00 96.00 280 HIS A C 1
ATOM 2188 O O . HIS A 1 280 ? -6.914 -8.516 18.683 1.00 96.00 280 HIS A O 1
ATOM 2194 N N . LEU A 1 281 ? -6.551 -6.734 17.350 1.00 96.94 281 LEU A N 1
ATOM 2195 C CA . LEU A 1 281 ? -5.426 -7.252 16.584 1.00 96.94 281 LEU A CA 1
ATOM 2196 C C . LEU A 1 281 ? -4.160 -6.530 17.048 1.00 96.94 281 LEU A C 1
ATOM 2198 O O . LEU A 1 281 ? -3.903 -5.397 16.629 1.00 96.94 281 LEU A O 1
ATOM 2202 N N . GLU A 1 282 ? -3.375 -7.167 17.913 1.00 96.25 282 GLU A N 1
ATOM 2203 C CA . GLU A 1 282 ? -2.163 -6.583 18.495 1.00 96.25 282 GLU A CA 1
ATOM 2204 C C . GLU A 1 282 ? -0.911 -7.247 17.935 1.00 96.25 282 GLU A C 1
ATOM 2206 O O . GLU A 1 282 ? -0.724 -8.456 18.039 1.00 96.25 282 GLU A O 1
ATOM 2211 N N . ARG A 1 283 ? -0.032 -6.463 17.310 1.00 95.56 283 ARG A N 1
ATOM 2212 C CA . ARG A 1 283 ? 1.287 -6.954 16.914 1.00 95.56 283 ARG A CA 1
ATOM 2213 C C . ARG A 1 283 ? 2.169 -6.980 18.167 1.00 95.56 283 ARG A C 1
ATOM 2215 O O . ARG A 1 283 ? 2.158 -5.987 18.891 1.00 95.56 283 ARG A O 1
ATOM 2222 N N . PRO A 1 284 ? 2.948 -8.047 18.416 1.00 93.06 284 PRO A N 1
ATOM 2223 C CA . PRO A 1 284 ? 3.915 -8.071 19.508 1.00 93.06 284 PRO A CA 1
ATOM 2224 C C . PRO A 1 284 ? 4.838 -6.848 19.459 1.00 93.06 284 PRO A C 1
ATOM 2226 O O . PRO A 1 284 ? 5.437 -6.584 18.418 1.00 93.06 284 PRO A O 1
ATOM 2229 N N . ASP A 1 285 ? 4.928 -6.122 20.576 1.00 88.06 285 ASP A N 1
ATOM 2230 C CA . ASP A 1 285 ? 5.723 -4.894 20.736 1.00 88.06 285 ASP A CA 1
ATOM 2231 C C . ASP A 1 285 ? 5.499 -3.858 19.604 1.00 88.06 285 ASP A C 1
ATOM 2233 O O . ASP A 1 285 ? 6.380 -3.608 18.768 1.00 88.06 285 ASP A O 1
ATOM 2237 N N . PRO A 1 286 ? 4.285 -3.274 19.511 1.00 87.62 286 PRO A N 1
ATOM 2238 C CA . PRO A 1 286 ? 3.910 -2.422 18.394 1.00 87.62 286 PRO A CA 1
ATOM 2239 C C . PRO A 1 286 ? 4.715 -1.121 18.431 1.00 87.62 286 PRO A C 1
ATOM 2241 O O . PRO A 1 286 ? 4.497 -0.237 19.260 1.00 87.62 286 PRO A O 1
ATOM 2244 N N . THR A 1 287 ? 5.631 -1.001 17.478 1.00 87.75 287 THR A N 1
ATOM 2245 C CA . THR A 1 287 ? 6.599 0.090 17.373 1.00 87.75 287 THR A CA 1
ATOM 2246 C C . THR A 1 287 ? 6.556 0.720 15.987 1.00 87.75 287 THR A C 1
ATOM 2248 O O . THR A 1 287 ? 6.209 0.088 14.986 1.00 87.75 287 THR A O 1
ATOM 2251 N N . VAL A 1 288 ? 6.909 2.000 15.902 1.00 87.12 288 VAL A N 1
ATOM 2252 C CA . VAL A 1 288 ? 6.969 2.701 14.616 1.00 87.12 288 VAL A CA 1
ATOM 2253 C C . VAL A 1 288 ? 8.212 2.348 13.827 1.00 87.12 288 VAL 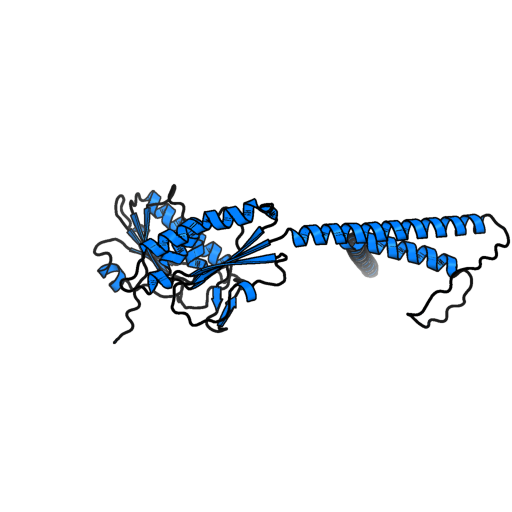A C 1
ATOM 2255 O O . VAL A 1 288 ? 9.240 2.023 14.404 1.00 87.12 288 VAL A O 1
ATOM 2258 N N . ASN A 1 289 ? 8.131 2.481 12.501 1.00 87.62 289 ASN A N 1
ATOM 2259 C CA . ASN A 1 289 ? 9.241 2.197 11.590 1.00 87.62 289 ASN A CA 1
ATOM 2260 C C . ASN A 1 289 ? 9.803 0.766 11.726 1.00 87.62 289 ASN A C 1
ATOM 2262 O O . ASN A 1 289 ? 11.008 0.576 11.578 1.00 87.62 289 ASN A O 1
ATOM 2266 N N . THR A 1 290 ? 8.961 -0.239 11.993 1.00 90.94 290 THR A N 1
ATOM 2267 C CA . THR A 1 290 ? 9.403 -1.646 12.123 1.00 90.94 290 THR A CA 1
ATOM 2268 C C . THR A 1 290 ? 8.736 -2.624 11.158 1.00 90.94 290 THR A C 1
ATOM 2270 O O . THR A 1 290 ? 9.084 -3.800 11.161 1.00 90.94 290 THR A O 1
ATOM 2273 N N . ILE A 1 291 ? 7.790 -2.177 10.326 1.00 94.12 291 ILE A N 1
ATOM 2274 C CA . ILE A 1 291 ? 7.141 -3.017 9.309 1.00 94.12 291 ILE A CA 1
ATOM 2275 C C . ILE A 1 291 ? 7.692 -2.615 7.939 1.00 94.12 291 ILE A C 1
ATOM 2277 O O . ILE A 1 291 ? 7.191 -1.688 7.310 1.00 94.12 291 ILE A O 1
ATOM 2281 N N . TRP A 1 292 ? 8.739 -3.309 7.492 1.00 96.06 292 TRP A N 1
ATOM 2282 C CA . TRP A 1 292 ? 9.434 -3.038 6.223 1.00 96.06 292 TRP A CA 1
ATOM 2283 C C . TRP A 1 292 ? 9.434 -4.232 5.267 1.00 96.06 292 TRP A C 1
ATOM 2285 O O . TRP A 1 292 ? 10.184 -4.234 4.294 1.00 96.06 292 TRP A O 1
ATOM 2295 N N . SER A 1 293 ? 8.615 -5.249 5.529 1.00 96.81 293 SER A N 1
ATOM 2296 C CA . SER A 1 293 ? 8.484 -6.439 4.688 1.00 96.81 293 SER A CA 1
ATOM 2297 C C . SER A 1 293 ? 7.131 -6.461 3.987 1.00 96.81 293 SER A C 1
ATOM 2299 O O . SER A 1 293 ? 6.085 -6.485 4.636 1.00 96.81 293 SER A O 1
ATOM 2301 N N . ASP A 1 294 ? 7.133 -6.509 2.652 1.00 95.81 294 ASP A N 1
ATOM 2302 C CA . ASP A 1 294 ? 5.905 -6.683 1.866 1.00 95.81 294 ASP A CA 1
ATOM 2303 C C . ASP A 1 294 ? 5.194 -8.009 2.197 1.00 95.81 294 ASP A C 1
ATOM 2305 O O . ASP A 1 294 ? 3.964 -8.080 2.235 1.00 95.81 294 ASP A O 1
ATOM 2309 N N . ALA A 1 295 ? 5.961 -9.066 2.477 1.00 96.81 295 ALA A N 1
ATOM 2310 C CA . ALA A 1 295 ? 5.408 -10.361 2.856 1.00 96.81 295 ALA A CA 1
ATOM 2311 C C . ALA A 1 295 ? 4.739 -10.315 4.243 1.00 96.81 295 ALA A C 1
ATOM 2313 O O . ALA A 1 295 ? 3.643 -10.859 4.394 1.00 96.81 295 ALA A O 1
ATOM 2314 N N . GLU A 1 296 ? 5.326 -9.600 5.210 1.00 96.94 296 GLU A N 1
ATOM 2315 C CA . GLU A 1 296 ? 4.690 -9.360 6.513 1.00 96.94 296 GLU A CA 1
ATOM 2316 C C . GLU A 1 296 ? 3.392 -8.560 6.345 1.00 96.94 296 GLU A C 1
ATOM 2318 O O . GLU A 1 296 ? 2.344 -8.996 6.818 1.00 96.94 296 GLU A O 1
ATOM 2323 N N . VAL A 1 297 ? 3.407 -7.456 5.584 1.00 96.50 297 VAL A N 1
ATOM 2324 C CA . VAL A 1 297 ? 2.196 -6.655 5.314 1.00 96.50 297 VAL A CA 1
ATOM 2325 C C . VAL A 1 297 ? 1.097 -7.500 4.667 1.00 96.50 297 VAL A C 1
ATOM 2327 O O . VAL A 1 297 ? -0.064 -7.414 5.070 1.00 96.50 297 VAL A O 1
ATOM 2330 N N . ARG A 1 298 ? 1.437 -8.362 3.699 1.00 95.69 298 ARG A N 1
ATOM 2331 C CA . ARG A 1 298 ? 0.474 -9.288 3.084 1.00 95.69 298 ARG A CA 1
ATOM 2332 C C . ARG A 1 298 ? -0.114 -10.275 4.089 1.00 95.69 298 ARG A C 1
ATOM 2334 O O . ARG A 1 298 ? -1.318 -10.519 4.042 1.00 95.69 298 ARG A O 1
ATOM 2341 N N . ALA A 1 299 ? 0.697 -10.814 4.993 1.00 97.19 299 ALA A N 1
ATOM 2342 C CA . ALA A 1 299 ? 0.220 -11.743 6.010 1.00 97.19 299 ALA A CA 1
ATOM 2343 C C . ALA A 1 299 ? -0.674 -11.055 7.058 1.00 97.19 299 ALA A C 1
ATOM 2345 O O . ALA A 1 299 ? -1.731 -11.582 7.399 1.00 97.19 299 ALA A O 1
ATOM 2346 N N . LEU A 1 300 ? -0.313 -9.848 7.504 1.00 97.75 300 LEU A N 1
ATOM 2347 C CA . LEU A 1 300 ? -1.142 -9.034 8.401 1.00 97.75 300 LEU A CA 1
ATOM 2348 C C . LEU A 1 300 ? -2.482 -8.668 7.745 1.00 97.75 300 LEU A C 1
ATOM 2350 O O . LEU A 1 300 ? -3.533 -8.740 8.379 1.00 97.75 300 LEU A O 1
ATOM 2354 N N . LYS A 1 301 ? -2.460 -8.334 6.449 1.00 96.31 301 LYS A N 1
ATOM 2355 C CA . LYS A 1 301 ? -3.665 -8.072 5.649 1.00 96.31 301 LYS A CA 1
ATOM 2356 C C . LYS A 1 301 ? -4.577 -9.297 5.565 1.00 96.31 301 LYS A C 1
ATOM 2358 O O . LYS A 1 301 ? -5.797 -9.154 5.651 1.00 96.31 301 LYS A O 1
ATOM 2363 N N . GLN A 1 302 ? -3.998 -10.490 5.429 1.00 96.06 302 GLN A N 1
ATOM 2364 C CA . GLN A 1 302 ? -4.759 -11.736 5.459 1.00 96.06 302 GLN A CA 1
ATOM 2365 C C . GLN A 1 302 ? -5.438 -11.931 6.821 1.00 96.06 302 GLN A C 1
ATOM 2367 O O . GLN A 1 302 ? -6.647 -12.124 6.856 1.00 96.06 302 GLN A O 1
ATOM 2372 N N . GLN A 1 303 ? -4.712 -11.777 7.935 1.00 97.19 303 GLN A N 1
ATOM 2373 C CA . GLN A 1 303 ? -5.298 -11.902 9.279 1.00 97.19 303 GLN A CA 1
ATOM 2374 C C . GLN A 1 303 ? -6.426 -10.894 9.533 1.00 97.19 303 GLN A C 1
ATOM 2376 O O . GLN A 1 303 ? -7.451 -11.242 10.122 1.00 97.19 303 GLN A O 1
ATOM 2381 N N . PHE A 1 304 ? -6.260 -9.652 9.072 1.00 97.06 304 PHE A N 1
ATOM 2382 C CA . PHE A 1 304 ? -7.308 -8.635 9.130 1.00 97.06 304 PHE A CA 1
ATOM 2383 C C . PHE A 1 304 ? -8.566 -9.080 8.368 1.00 97.06 304 PHE A C 1
ATOM 2385 O O . PHE A 1 304 ? -9.671 -9.044 8.909 1.00 97.06 304 PHE A O 1
ATOM 2392 N N . THR A 1 305 ? -8.387 -9.571 7.142 1.00 95.06 305 THR A N 1
ATOM 2393 C CA . THR A 1 305 ? -9.481 -10.058 6.289 1.00 95.06 305 THR A CA 1
ATOM 2394 C C . THR A 1 305 ? -10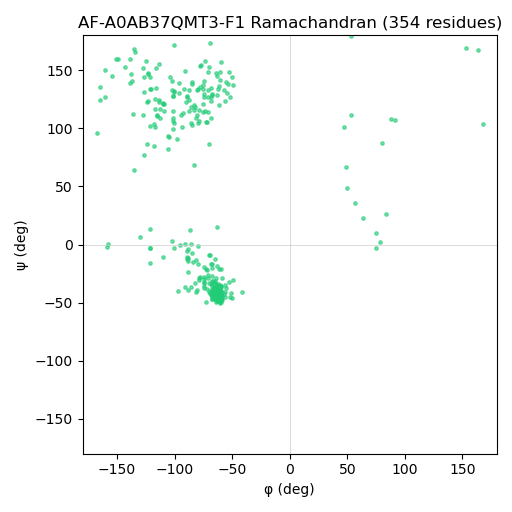.187 -11.265 6.908 1.00 95.06 305 THR A C 1
ATOM 2396 O O . THR A 1 305 ? -11.412 -11.285 7.005 1.00 95.06 305 THR A O 1
ATOM 2399 N N . ASP A 1 306 ? -9.424 -12.237 7.409 1.00 95.31 306 ASP A N 1
ATOM 2400 C CA . ASP A 1 306 ? -9.958 -13.427 8.073 1.00 95.31 306 ASP A CA 1
ATOM 2401 C C . ASP A 1 306 ? -10.771 -13.052 9.318 1.00 95.31 306 ASP A C 1
ATOM 2403 O O . ASP A 1 306 ? -11.838 -13.618 9.565 1.00 95.31 306 ASP A O 1
ATOM 2407 N N . THR A 1 307 ? -10.305 -12.054 10.072 1.00 95.56 307 THR A N 1
ATOM 2408 C CA . THR A 1 307 ? -11.014 -11.513 11.238 1.00 95.56 307 THR A CA 1
ATOM 2409 C C . THR A 1 307 ? -12.346 -10.890 10.831 1.00 95.56 307 THR A C 1
ATOM 2411 O O . THR A 1 307 ? -13.377 -11.225 11.414 1.00 95.56 307 THR A O 1
ATOM 2414 N N . LEU A 1 308 ? -12.371 -10.055 9.786 1.00 94.06 308 LEU A N 1
ATOM 2415 C CA . LEU A 1 308 ? -13.615 -9.480 9.263 1.00 94.06 308 LEU A CA 1
ATOM 2416 C C . LEU A 1 308 ? -14.589 -10.551 8.760 1.00 94.06 308 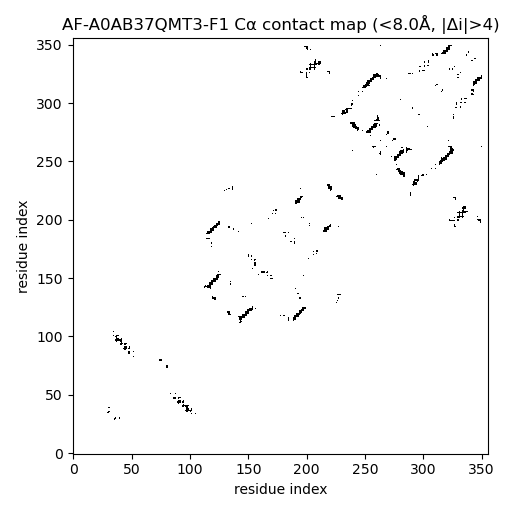LEU A C 1
ATOM 2418 O O . LEU A 1 308 ? -15.787 -10.465 9.029 1.00 94.06 308 LEU A O 1
ATOM 2422 N N . CYS A 1 309 ? -14.095 -11.592 8.087 1.00 91.81 309 CYS A N 1
ATOM 2423 C CA . CYS A 1 309 ? -14.923 -12.719 7.667 1.00 91.81 309 CYS A CA 1
ATOM 2424 C C . CYS A 1 309 ? -15.497 -13.489 8.864 1.00 91.81 309 CYS A C 1
ATOM 2426 O O . CYS A 1 309 ? -16.659 -13.897 8.825 1.00 91.81 309 CYS A O 1
ATOM 2428 N N . ARG A 1 310 ? -14.718 -13.690 9.936 1.00 92.88 310 ARG A N 1
ATOM 2429 C CA . ARG A 1 310 ? -15.203 -14.318 11.177 1.00 92.88 310 ARG A CA 1
ATOM 2430 C C . ARG A 1 310 ? -16.284 -13.472 11.848 1.00 92.88 310 ARG A C 1
ATOM 2432 O O . ARG A 1 310 ? -17.318 -14.022 12.212 1.00 92.88 310 ARG A O 1
ATOM 2439 N N . LEU A 1 311 ? -16.095 -12.155 11.928 1.00 92.12 311 LEU A N 1
ATOM 2440 C CA . LEU A 1 311 ? -17.106 -11.222 12.437 1.00 92.12 311 LEU A CA 1
ATOM 2441 C C . LEU A 1 311 ? -18.384 -11.249 11.584 1.00 92.12 311 LEU A C 1
ATOM 2443 O O . LEU A 1 311 ? -19.487 -11.340 12.120 1.00 92.12 311 LEU A O 1
ATOM 2447 N N . GLY A 1 312 ? -18.250 -11.264 10.255 1.00 89.25 312 GLY A N 1
ATOM 2448 C CA . GLY A 1 312 ? -19.388 -11.407 9.344 1.00 89.25 312 GLY A CA 1
ATOM 2449 C C . GLY A 1 312 ? -20.151 -12.718 9.546 1.00 89.25 312 GLY A C 1
ATOM 2450 O O . GLY A 1 312 ? -21.377 -12.707 9.623 1.00 89.25 312 GLY A O 1
ATOM 2451 N N . LYS A 1 313 ? -19.446 -13.845 9.722 1.00 89.00 313 LYS A N 1
ATOM 2452 C CA . LYS A 1 313 ? -20.058 -15.151 10.042 1.00 89.00 313 LYS A CA 1
ATOM 2453 C C . LYS A 1 313 ? -20.747 -15.170 11.403 1.00 89.00 313 LYS A C 1
ATOM 2455 O O . LYS A 1 313 ? -21.755 -15.852 11.552 1.00 89.00 313 LYS A O 1
ATOM 2460 N N . ALA A 1 314 ? -20.222 -14.423 12.371 1.00 89.06 314 ALA A N 1
ATOM 2461 C CA . ALA A 1 314 ? -20.865 -14.241 13.665 1.00 89.06 314 ALA A CA 1
ATOM 2462 C C . ALA A 1 314 ? -22.141 -13.388 13.569 1.00 89.06 314 ALA A C 1
ATOM 2464 O O . ALA A 1 314 ? -22.887 -13.334 14.533 1.00 89.06 314 ALA A O 1
ATOM 2465 N N . GLY A 1 315 ? -22.436 -12.759 12.425 1.00 87.56 315 GLY A N 1
ATOM 2466 C CA . GLY A 1 315 ? -23.632 -11.940 12.229 1.00 87.56 315 GLY A CA 1
ATOM 2467 C C . GLY A 1 315 ? -23.480 -10.503 12.728 1.00 87.56 315 GLY A C 1
ATOM 2468 O O . GLY A 1 315 ? -24.477 -9.888 13.100 1.00 87.56 315 GLY A O 1
ATOM 2469 N N . VAL A 1 316 ? -22.252 -9.977 12.776 1.00 90.38 316 VAL A N 1
ATOM 2470 C CA . VAL A 1 316 ? -21.965 -8.572 13.109 1.00 90.38 316 VAL A CA 1
ATOM 2471 C C . VAL A 1 316 ? -22.479 -7.649 12.002 1.00 90.38 316 VAL A C 1
ATOM 2473 O O . VAL A 1 316 ? -22.156 -7.839 10.828 1.00 90.38 316 VAL A O 1
ATOM 2476 N N . SER A 1 317 ? -23.261 -6.634 12.374 1.00 80.81 317 SER A N 1
ATOM 2477 C CA . SER A 1 317 ? -23.857 -5.655 11.451 1.00 80.81 317 SER A CA 1
ATOM 2478 C C . SER A 1 317 ? -22.898 -4.533 11.050 1.00 80.81 317 SER A C 1
ATOM 2480 O O . SER A 1 317 ? -22.864 -4.135 9.880 1.00 80.81 317 SER A O 1
ATOM 2482 N N . MET A 1 318 ? -22.118 -4.031 12.009 1.00 89.31 318 MET A N 1
ATOM 2483 C CA . MET A 1 318 ? -21.185 -2.918 11.834 1.00 89.31 318 MET A CA 1
ATOM 2484 C C . MET A 1 318 ? -19.869 -3.196 12.557 1.00 89.31 318 MET A C 1
ATOM 2486 O O . MET A 1 318 ? -19.850 -3.667 13.694 1.00 89.31 318 MET A O 1
ATOM 2490 N N . VAL A 1 319 ? -18.766 -2.838 11.905 1.00 92.75 319 VAL A N 1
ATOM 2491 C CA . VAL A 1 319 ? -17.429 -2.814 12.490 1.00 92.75 319 VAL A CA 1
ATOM 2492 C C . VAL A 1 319 ? -16.941 -1.369 12.574 1.00 92.75 319 VAL A C 1
ATOM 2494 O O . VAL A 1 319 ? -16.725 -0.690 11.567 1.00 92.75 319 VAL A O 1
ATOM 2497 N N . HIS A 1 320 ? -16.715 -0.892 13.791 1.00 93.69 320 HIS A N 1
ATOM 2498 C CA . HIS A 1 320 ? -16.021 0.363 14.039 1.00 93.69 320 HIS A CA 1
ATOM 2499 C C . HIS A 1 320 ? -14.517 0.099 14.062 1.00 93.69 320 HIS A C 1
ATOM 2501 O O . HIS A 1 320 ? -13.986 -0.473 15.009 1.00 93.69 320 HIS A O 1
ATOM 2507 N N . LEU A 1 321 ? -13.824 0.488 12.996 1.00 94.62 321 LEU A N 1
ATOM 2508 C CA . LEU A 1 321 ? -12.395 0.253 12.850 1.00 94.62 321 LEU A CA 1
ATOM 2509 C C . LEU A 1 321 ? -11.598 1.380 13.519 1.00 94.62 321 LEU A C 1
ATOM 2511 O O . LEU A 1 321 ? -11.664 2.540 13.098 1.00 94.62 321 LEU A O 1
ATOM 2515 N N . VAL A 1 322 ? -10.803 1.015 14.522 1.00 94.44 322 VAL A N 1
ATOM 2516 C CA . VAL A 1 322 ? -9.794 1.871 15.154 1.00 94.44 322 VAL A CA 1
ATOM 2517 C C . VAL A 1 322 ? -8.425 1.352 14.739 1.00 94.44 322 VAL A C 1
ATOM 2519 O O . VAL A 1 322 ? -8.051 0.232 15.071 1.00 94.44 322 VAL A O 1
ATOM 2522 N N . LEU A 1 323 ? -7.677 2.155 13.985 1.00 93.81 323 LEU A N 1
ATOM 2523 C CA . LEU A 1 323 ? -6.467 1.695 13.306 1.00 93.81 323 LEU A CA 1
ATOM 2524 C C . LEU A 1 323 ? -5.245 2.523 13.718 1.00 93.81 323 LEU A C 1
ATOM 2526 O O . LEU A 1 323 ? -5.224 3.744 13.551 1.00 93.81 323 LEU A O 1
ATOM 2530 N N . ALA A 1 324 ? -4.220 1.836 14.222 1.00 93.62 324 ALA A N 1
ATOM 2531 C CA . ALA A 1 324 ? -2.904 2.380 14.537 1.00 93.62 324 ALA A CA 1
ATOM 2532 C C . ALA A 1 324 ? -1.818 1.592 13.787 1.00 93.62 324 ALA A C 1
ATOM 2534 O O . ALA A 1 324 ? -1.253 0.616 14.290 1.00 93.62 324 ALA A O 1
ATOM 2535 N N . ALA A 1 325 ? -1.552 2.005 12.550 1.00 94.44 325 ALA A N 1
ATOM 2536 C CA . ALA A 1 325 ? -0.676 1.291 11.630 1.00 94.44 325 ALA A CA 1
ATOM 2537 C C . ALA A 1 325 ? 0.037 2.256 10.659 1.00 94.44 325 ALA A C 1
ATOM 2539 O O . ALA A 1 325 ? -0.436 3.381 10.460 1.00 94.44 325 ALA A O 1
ATOM 2540 N N . PRO A 1 326 ? 1.167 1.848 10.044 1.00 94.69 326 PRO A N 1
ATOM 2541 C CA . PRO A 1 326 ? 1.820 2.637 9.001 1.00 94.69 326 PRO A CA 1
ATOM 2542 C C . PRO A 1 326 ? 0.975 2.674 7.715 1.00 94.69 326 PRO A C 1
ATOM 2544 O O . PRO A 1 326 ? -0.054 1.994 7.614 1.00 94.69 326 PRO A O 1
ATOM 2547 N N . PHE A 1 327 ? 1.404 3.472 6.730 1.00 95.31 327 PHE A N 1
ATOM 2548 C CA . PHE A 1 327 ? 0.654 3.655 5.485 1.00 95.31 327 PHE A CA 1
ATOM 2549 C C . PHE A 1 327 ? 0.492 2.348 4.717 1.00 95.31 327 PHE A C 1
ATOM 2551 O O . PHE A 1 327 ? -0.637 2.002 4.381 1.00 95.31 327 PHE A O 1
ATOM 2558 N N . SER A 1 328 ? 1.559 1.575 4.537 1.00 96.31 328 SER A N 1
ATOM 2559 C CA . SER A 1 328 ? 1.522 0.283 3.849 1.00 96.31 328 SER A CA 1
ATOM 2560 C C . SER A 1 328 ? 0.461 -0.676 4.384 1.00 96.31 328 SER A C 1
ATOM 2562 O O . SER A 1 328 ? -0.290 -1.271 3.609 1.00 96.31 328 SER A O 1
ATOM 2564 N N . VAL A 1 329 ? 0.361 -0.787 5.708 1.00 96.94 329 VAL A N 1
ATOM 2565 C CA . VAL A 1 329 ? -0.612 -1.643 6.388 1.00 96.94 329 VAL A CA 1
ATOM 2566 C C . VAL A 1 329 ? -2.015 -1.052 6.277 1.00 96.94 329 VAL A C 1
ATOM 2568 O O . VAL A 1 329 ? -2.933 -1.748 5.857 1.00 96.94 329 VAL A O 1
ATOM 2571 N N . SER A 1 330 ? -2.190 0.235 6.584 1.00 96.94 330 SER A N 1
ATOM 2572 C CA . SER A 1 330 ? -3.514 0.873 6.595 1.00 96.94 330 SER A CA 1
ATOM 2573 C C . SER A 1 330 ? -4.152 0.916 5.210 1.00 96.94 330 SER A C 1
ATOM 2575 O O . SER A 1 330 ? -5.311 0.543 5.028 1.00 96.94 330 SER A O 1
ATOM 2577 N N . PHE A 1 331 ? -3.367 1.329 4.219 1.00 96.62 331 PHE A N 1
ATOM 2578 C CA . PHE A 1 331 ? -3.743 1.320 2.815 1.00 96.62 331 PHE A CA 1
ATOM 2579 C C . PHE A 1 331 ? -3.970 -0.111 2.316 1.00 96.62 331 PHE A C 1
ATOM 2581 O O . PHE A 1 331 ? -4.964 -0.384 1.647 1.00 96.62 331 PHE A O 1
ATOM 2588 N N . GLY A 1 332 ? -3.094 -1.049 2.690 1.00 95.62 332 GLY A N 1
ATOM 2589 C CA . GLY A 1 332 ? -3.234 -2.464 2.356 1.00 95.62 332 GLY A CA 1
ATOM 2590 C C . GLY A 1 332 ? -4.529 -3.084 2.885 1.00 95.62 332 GLY A C 1
ATOM 2591 O O . GLY A 1 332 ? -5.181 -3.827 2.155 1.00 95.62 332 GLY A O 1
ATOM 2592 N N . PHE A 1 333 ? -4.935 -2.753 4.112 1.00 96.38 333 PHE A N 1
ATOM 2593 C CA . PHE A 1 333 ? -6.197 -3.217 4.697 1.00 96.38 333 PHE A CA 1
ATOM 2594 C C . PHE A 1 333 ? -7.395 -2.648 3.953 1.00 96.38 333 PHE A C 1
ATOM 2596 O O . PHE A 1 333 ? -8.322 -3.390 3.647 1.00 96.38 333 PHE A O 1
ATOM 2603 N N . GLY A 1 334 ? -7.338 -1.363 3.597 1.00 94.88 334 GLY A N 1
ATOM 2604 C CA . GLY A 1 334 ? -8.349 -0.733 2.757 1.00 94.88 334 GLY A CA 1
ATOM 2605 C C . GLY A 1 334 ? -8.528 -1.460 1.429 1.00 94.88 334 GLY A C 1
ATOM 2606 O O . GLY A 1 334 ? -9.649 -1.761 1.045 1.00 94.88 334 GLY A O 1
ATOM 2607 N N . ARG A 1 335 ? -7.422 -1.815 0.763 1.00 93.75 335 ARG A N 1
ATOM 2608 C CA . ARG A 1 335 ? -7.453 -2.553 -0.510 1.00 93.75 335 ARG A CA 1
ATOM 2609 C C . ARG A 1 335 ? -8.043 -3.957 -0.405 1.00 93.75 335 ARG A C 1
ATOM 2611 O O . ARG A 1 335 ? -8.529 -4.461 -1.401 1.00 93.75 335 ARG A O 1
ATOM 2618 N N . ALA A 1 336 ? -7.931 -4.611 0.750 1.00 92.00 336 ALA A N 1
ATOM 2619 C CA . ALA A 1 336 ? -8.519 -5.937 0.962 1.00 92.00 336 ALA A CA 1
ATOM 2620 C C . ALA A 1 336 ? -9.968 -5.881 1.461 1.00 92.00 336 ALA A C 1
ATOM 2622 O O . ALA A 1 336 ? -10.637 -6.912 1.511 1.00 92.00 336 ALA A O 1
ATOM 2623 N N . TYR A 1 337 ? -10.447 -4.706 1.868 1.00 90.56 337 TYR A N 1
ATOM 2624 C CA . TYR A 1 337 ? -11.792 -4.553 2.388 1.00 90.56 337 TYR A CA 1
ATOM 2625 C C . TYR A 1 337 ? -12.804 -4.472 1.242 1.00 90.56 337 TYR A C 1
ATOM 2627 O O . TYR A 1 337 ? -12.873 -3.473 0.528 1.00 90.56 337 TYR A O 1
ATOM 2635 N N . ASP A 1 338 ? -13.631 -5.511 1.110 1.00 83.25 338 ASP A N 1
ATOM 2636 C CA . ASP A 1 338 ? -14.734 -5.545 0.150 1.00 83.25 338 ASP A CA 1
ATOM 2637 C C . ASP A 1 338 ? -16.072 -5.257 0.857 1.00 83.25 338 ASP A C 1
ATOM 2639 O O . ASP A 1 338 ? -16.615 -6.142 1.532 1.00 83.25 338 ASP A O 1
ATOM 2643 N N . PRO A 1 339 ? -16.666 -4.061 0.679 1.00 76.69 339 PRO A N 1
ATOM 2644 C CA . PRO A 1 339 ? -17.929 -3.703 1.323 1.00 76.69 339 PRO A CA 1
ATOM 2645 C C . PRO A 1 339 ? -19.125 -4.553 0.858 1.00 76.69 339 PRO A C 1
ATOM 2647 O O . PRO A 1 339 ? -20.186 -4.483 1.475 1.00 76.69 339 PRO A O 1
ATOM 2650 N N . ARG A 1 340 ? -18.995 -5.338 -0.224 1.00 71.19 340 ARG A N 1
ATOM 2651 C CA . ARG A 1 340 ? -20.046 -6.257 -0.701 1.00 71.19 340 ARG A CA 1
ATOM 2652 C C . ARG A 1 340 ? -20.098 -7.550 0.111 1.00 71.19 340 ARG A C 1
ATOM 2654 O O . ARG A 1 340 ? -21.156 -8.163 0.195 1.00 71.19 340 ARG A O 1
ATOM 2661 N N . ASN A 1 341 ? -18.959 -7.964 0.668 1.00 59.66 341 ASN A N 1
ATOM 2662 C CA . ASN A 1 341 ? -18.754 -9.295 1.245 1.00 59.66 341 ASN A CA 1
ATOM 2663 C C . ASN A 1 341 ? -18.354 -9.263 2.729 1.00 59.66 341 ASN A C 1
ATOM 2665 O O . ASN A 1 341 ? -18.201 -10.313 3.352 1.00 59.66 341 ASN A O 1
ATOM 2669 N N . MET A 1 342 ? -18.182 -8.071 3.301 1.00 74.19 342 MET A N 1
ATOM 2670 C CA . MET A 1 342 ? -17.772 -7.859 4.688 1.00 74.19 342 MET A CA 1
ATOM 2671 C C . MET A 1 342 ? -18.779 -6.962 5.423 1.00 74.19 342 MET A C 1
ATOM 2673 O O . MET A 1 342 ? -19.501 -6.199 4.775 1.00 74.19 342 MET A O 1
ATOM 2677 N N . PRO A 1 343 ? -18.839 -7.018 6.770 1.00 59.84 343 PRO A N 1
ATOM 2678 C CA . PRO A 1 343 ? -19.667 -6.105 7.557 1.00 59.84 343 PRO A CA 1
ATOM 2679 C C . PRO A 1 343 ? -19.381 -4.646 7.209 1.00 59.84 343 PRO A C 1
ATOM 2681 O O . PRO A 1 343 ? -18.239 -4.296 6.889 1.00 59.84 343 PRO A O 1
ATOM 2684 N N . ARG A 1 344 ? -20.396 -3.779 7.311 1.00 62.88 344 ARG A N 1
ATOM 2685 C CA . ARG A 1 344 ? -20.210 -2.338 7.088 1.00 62.88 344 ARG A CA 1
ATOM 2686 C C . ARG A 1 344 ? -19.142 -1.816 8.049 1.00 62.88 344 ARG A C 1
ATOM 2688 O O . ARG A 1 344 ? -19.162 -2.153 9.226 1.00 62.88 344 ARG A O 1
ATOM 2695 N N . GLY A 1 345 ? -18.199 -1.033 7.535 1.00 52.84 345 GLY A N 1
ATOM 2696 C CA . GLY A 1 345 ? -17.062 -0.523 8.294 1.00 52.84 345 GLY A CA 1
ATOM 2697 C C . GLY A 1 345 ? -17.084 0.998 8.402 1.00 52.84 345 GLY A C 1
ATOM 2698 O O . GLY A 1 345 ? -17.268 1.685 7.399 1.00 52.84 345 GLY A O 1
ATOM 2699 N N . THR A 1 346 ? -16.833 1.544 9.594 1.00 56.56 346 THR A N 1
ATOM 2700 C CA . THR A 1 346 ? -16.481 2.967 9.760 1.00 56.56 346 THR A CA 1
ATOM 2701 C C . THR A 1 346 ? -15.074 3.082 10.335 1.00 56.56 346 THR A C 1
ATOM 2703 O O . THR A 1 346 ? -14.857 2.656 11.467 1.00 56.56 346 THR A O 1
ATOM 2706 N N . ALA A 1 347 ? -14.127 3.668 9.596 1.00 45.91 347 ALA A N 1
ATOM 2707 C CA . ALA A 1 347 ? -12.757 3.886 10.069 1.00 45.91 347 ALA A CA 1
ATOM 2708 C C . ALA A 1 347 ? -12.621 5.235 10.794 1.00 45.91 347 ALA A C 1
ATOM 2710 O O . ALA A 1 347 ? -12.961 6.279 10.232 1.00 45.91 347 ALA A O 1
ATOM 2711 N N . ARG A 1 348 ? -12.089 5.240 12.024 1.00 45.41 348 ARG A N 1
ATOM 2712 C CA . ARG A 1 348 ? -11.794 6.468 12.787 1.00 45.41 348 ARG A CA 1
ATOM 2713 C C . ARG A 1 348 ? -10.322 6.541 13.198 1.00 45.41 348 ARG A C 1
ATOM 2715 O O . ARG A 1 348 ? -9.671 5.533 13.451 1.00 45.41 348 ARG A O 1
ATOM 2722 N N . ARG A 1 349 ? -9.801 7.770 13.269 1.00 40.47 349 ARG A N 1
ATOM 2723 C CA . ARG A 1 349 ? -8.474 8.078 13.824 1.00 40.47 349 ARG A CA 1
ATOM 2724 C C . ARG A 1 349 ? -8.563 8.109 15.354 1.00 40.47 349 ARG A C 1
ATOM 2726 O O . ARG A 1 349 ? -9.443 8.785 15.878 1.00 40.47 349 ARG A O 1
ATOM 2733 N N . HIS A 1 350 ? -7.624 7.471 16.050 1.00 36.19 350 HIS A N 1
ATOM 2734 C CA . HIS A 1 350 ? -7.436 7.685 17.487 1.00 36.19 350 HIS A CA 1
ATOM 2735 C C . HIS A 1 350 ? -6.750 9.048 17.720 1.00 36.19 350 HIS A C 1
ATOM 2737 O O . HIS A 1 350 ? -5.709 9.308 17.100 1.00 36.19 350 HIS A O 1
ATOM 2743 N N . PRO A 1 351 ? -7.293 9.954 18.553 1.00 28.59 351 PRO A N 1
ATOM 2744 C CA . PRO A 1 351 ? -6.560 11.145 18.964 1.00 28.59 351 PRO A CA 1
ATOM 2745 C C . PRO A 1 351 ? -5.379 10.726 19.848 1.00 28.59 351 PRO A C 1
ATOM 2747 O O . PRO A 1 351 ? -5.549 9.959 20.787 1.00 28.59 351 PRO A O 1
ATOM 2750 N N . LEU A 1 352 ? -4.174 11.208 19.542 1.00 27.22 352 LEU A N 1
ATOM 2751 C CA . LEU A 1 352 ? -3.077 11.191 20.506 1.00 27.22 352 LEU A CA 1
ATOM 2752 C C . LEU A 1 352 ? -3.409 12.265 21.544 1.00 27.22 352 LEU A C 1
ATOM 2754 O O . LEU A 1 352 ? -3.292 13.453 21.246 1.00 27.22 352 LEU A O 1
ATOM 2758 N N . THR A 1 353 ? -3.839 11.878 22.739 1.00 25.19 353 THR A N 1
ATOM 2759 C CA . THR A 1 353 ? -3.705 12.741 23.914 1.00 25.19 353 THR A CA 1
ATOM 2760 C C . THR A 1 353 ? -2.223 12.795 24.260 1.00 25.19 353 THR A C 1
ATOM 2762 O O . THR A 1 353 ? -1.720 11.994 25.041 1.00 25.19 353 THR A O 1
ATOM 2765 N N . LEU A 1 354 ? -1.496 13.721 23.630 1.00 22.75 354 LEU A N 1
ATOM 2766 C CA . LEU A 1 354 ? -0.275 14.233 24.239 1.00 22.75 354 LEU A CA 1
ATOM 2767 C C . LEU A 1 354 ? -0.715 14.891 25.548 1.00 22.75 354 LEU A C 1
ATOM 2769 O O . LEU A 1 354 ? -1.584 15.764 25.540 1.00 22.75 354 LEU A O 1
ATOM 2773 N N . GLY A 1 355 ? -0.189 14.383 26.662 1.00 25.44 355 GLY A N 1
ATOM 2774 C CA . GLY A 1 355 ? -0.332 15.025 27.959 1.00 25.44 355 GLY A CA 1
ATOM 2775 C C . GLY A 1 355 ? 0.059 16.500 27.866 1.00 25.44 355 GLY A C 1
ATOM 2776 O O . GLY A 1 355 ? 0.929 16.849 27.072 1.00 25.44 355 GLY A O 1
ATOM 2777 N N . GLN A 1 356 ? -0.679 17.288 28.647 1.00 25.70 356 GLN A N 1
ATOM 2778 C CA . GLN A 1 356 ? -0.576 18.725 28.932 1.00 25.70 356 GLN A CA 1
ATOM 2779 C C . GLN A 1 356 ? 0.684 19.461 28.472 1.00 25.70 356 GLN A C 1
ATOM 2781 O O . GLN A 1 356 ? 1.803 18.997 28.786 1.00 25.70 356 GLN A O 1
#

Sequence (356 aa):
MLPLKRQRRSRVMSEILKWAMGLGSLLVGYWVRKRNLGLAIMATSAGIIASQSAGNFDVEAQHVFGLVEVFKFSTSGGLDALASTVMVYLGAIGFLAGGYVVLRDWHADRKDRDSRRVAVIEFRGLVDTSDKPLASAVPARIVGRRDTLLRDLRTWLNAKPPSIQAALDDLVQLPRDLKVWRADNSRANVQVVTGGMMPVSLQFYAGMLLDDEGQLLVMDWDRTREDWRELTEPDLGIRFDVQGLDDIKAQTDVVLAVSASYRAEFQDIEKAFPGLPIVHLERPDPTVNTIWSDAEVRALKQQFTDTLCRLGKAGVSMVHLVLAAPFSVSFGFGRAYDPRNMPRGTARRHPLTLGQ

InterPro domains:
  IPR040836 SMODS-associated and fused to various effectors [NF033611] (115-345)
  IPR040836 SMODS-associated and fused to various effectors [PF18145] (175-344)
  IPR041167 SAVED-fused 2TM effector domain [PF18303] (25-168)

Mean predicted aligned error: 13.87 Å

Solvent-accessible surface area (backbone atoms only — not comparable to full-atom values): 19917 Å² total; per-residue (Å²): 143,75,70,71,69,58,57,56,52,54,54,52,53,54,51,52,50,52,51,51,50,48,52,49,51,52,51,50,51,56,43,61,34,83,90,31,36,22,57,44,39,25,52,54,15,49,47,48,37,49,59,66,72,50,79,80,67,86,89,75,94,81,87,85,87,81,85,86,86,81,87,85,89,84,86,85,85,55,77,66,57,56,51,52,51,52,47,41,50,51,14,51,51,36,28,53,53,11,49,49,46,44,51,50,51,50,52,50,50,48,54,51,43,72,59,14,29,30,43,31,41,34,39,37,37,53,84,91,84,70,94,73,60,64,75,75,56,56,57,84,85,65,70,40,54,77,46,79,45,76,48,68,34,39,73,28,60,69,34,92,76,55,35,65,66,62,39,50,61,57,55,66,44,49,54,58,57,53,44,51,62,40,65,82,34,61,63,92,34,53,47,37,36,38,36,54,48,44,56,49,36,57,35,19,49,55,15,40,65,62,41,65,94,59,80,63,49,60,31,36,75,34,80,88,76,73,40,62,38,68,40,75,46,77,59,84,81,76,53,62,49,80,41,55,67,88,77,61,58,62,72,36,56,33,32,39,38,33,13,54,26,33,78,71,58,62,72,59,49,42,70,77,43,72,92,49,55,57,28,37,37,37,29,81,83,36,41,72,94,71,86,40,18,52,64,35,46,51,52,47,37,48,55,54,48,52,48,43,49,51,42,37,74,42,40,28,60,36,35,42,35,36,56,31,50,55,47,58,47,30,20,46,41,15,22,67,54,50,78,91,82,36,44,48,73,49,66,41,69,75,79,80,80,72,76,131

Radius of gyration: 32.38 Å; Cα contacts (8 Å, |Δi|>4): 520; chains: 1; bounding box: 79×80×88 Å

Organism: NCBI:txid251653

pLDDT: mean 78.82, std 18.83, range [22.75, 97.75]

Foldseek 3Di:
DPDPVVVVVVVVVVVVVVVVVVVVVVVVVVCVPLQNVLVSLQVVLVVLLVVLVPPDDDDDDDDDDDDDDDDDDDDDDDPVVVVSVVSNVVSVVSNVVSVVSNVVVVVVVVVLLAQAEEEEEEAEADDPDAPDDPQVVPDPVRGHHYDYHYLHLNVQCVDVVRHPPVSLVSLLCVVVVVVVVCVVGPVVRYAYEYEYDHFLLVLLQSLLSVADPDDYFYWFQQPVVSDIAGLDDDDPVWFWDKPQLVVDAAPAEAEEEEQQQHDDDVVQVCVVPPPHGYIYGHTVPRHPNPRSHPVNLVRRLVVLLVSQLSCVVNHHQEYEYEDDHTSSNSSSNSNSDDPVRGHHYDYDYDDPPPDD